Protein AF-A0A4Q3FSX5-F1 (afdb_monomer)

Radius of gyration: 19.24 Å; Cα contacts (8 Å, |Δi|>4): 386; chains: 1; bounding box: 51×35×56 Å

Sequence (218 aa):
MAPPPGLEEEITQLINEGFPVVLFDRNLPNVATDYVGVDNFFSTYNATKHLISQNKYQNIAFVTFTSAQTQLQQRMQGYKKAISEYKCKSYIKEIVYQPDNTLIIKPMLSFFKKNPNIDAVLFSTNHLGACGLRVIRDLGLSVPDDIAVVSFDDYEVFQLHSPAVTAIAQPIDKIADEIISMMVKRLRQPLPKIIQFEDIILPTQLLIRQSSNEDLPA

Solvent-accessible surface area (backbone atoms only — not comparable to full-atom values): 11913 Å² total; per-residue (Å²): 81,64,68,65,92,89,46,65,65,62,54,51,47,41,48,75,73,67,46,83,60,51,33,27,77,41,77,56,94,89,54,96,52,28,33,42,39,59,47,36,30,61,47,29,20,51,55,42,41,56,50,38,45,93,73,73,35,56,27,39,33,40,40,38,66,63,62,89,50,56,51,62,47,30,29,52,47,13,34,52,50,33,34,63,73,71,68,42,47,83,41,81,44,75,37,66,84,56,96,52,58,67,69,48,38,53,61,51,43,54,49,46,72,74,41,76,72,48,33,26,36,41,20,66,32,42,70,50,29,59,47,42,55,51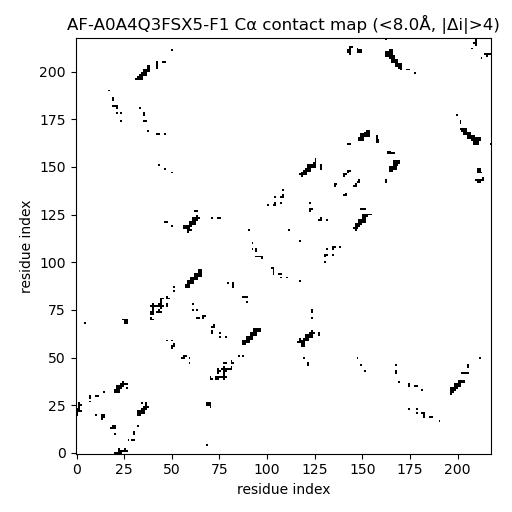,41,40,51,77,70,71,50,47,60,33,85,55,31,21,39,34,20,27,48,65,47,75,67,32,71,74,37,90,51,26,47,13,19,35,30,66,55,59,68,60,51,50,52,50,51,50,50,52,49,53,56,49,75,73,44,75,87,56,100,68,84,83,67,52,79,46,74,42,76,60,45,79,47,84,32,34,11,65,35,81,90,51,84,133

Mean predicted aligned error: 4.49 Å

Structure (mmCIF, N/CA/C/O backbone):
data_AF-A0A4Q3FSX5-F1
#
_entry.id   AF-A0A4Q3FSX5-F1
#
loop_
_atom_site.group_PDB
_atom_site.id
_atom_site.type_symbol
_atom_site.label_atom_id
_atom_site.label_alt_id
_atom_site.label_comp_id
_atom_site.label_asym_id
_atom_site.label_entity_id
_atom_site.label_seq_id
_atom_site.pdbx_PDB_ins_code
_atom_site.Cartn_x
_atom_site.Cartn_y
_atom_site.Cartn_z
_atom_site.occupancy
_atom_site.B_iso_or_equiv
_atom_site.auth_seq_id
_atom_site.auth_comp_id
_atom_site.auth_asym_id
_atom_site.auth_atom_id
_atom_site.pdbx_PD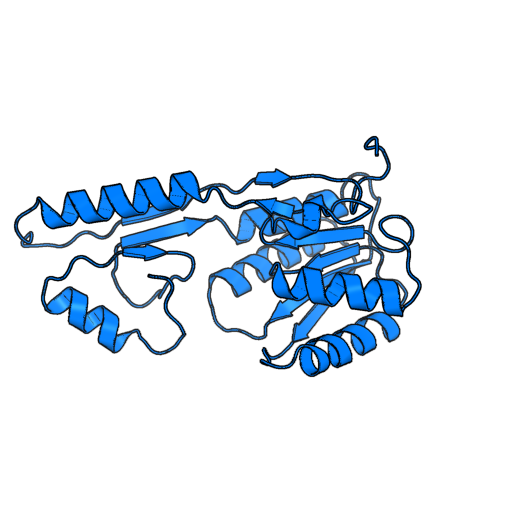B_model_num
ATOM 1 N N . MET A 1 1 ? 10.829 -6.461 -15.305 1.00 75.25 1 MET A N 1
ATOM 2 C CA . MET A 1 1 ? 10.995 -7.358 -14.137 1.00 75.25 1 MET A CA 1
ATOM 3 C C . MET A 1 1 ? 10.755 -6.583 -12.844 1.00 75.25 1 MET A C 1
ATOM 5 O O . MET A 1 1 ? 10.945 -5.375 -12.862 1.00 75.25 1 MET A O 1
ATOM 9 N N . ALA A 1 2 ? 10.381 -7.257 -11.750 1.00 79.25 2 ALA A N 1
ATOM 10 C CA . ALA A 1 2 ? 10.267 -6.667 -10.408 1.00 79.25 2 ALA A CA 1
ATOM 11 C C . ALA A 1 2 ? 11.431 -7.158 -9.522 1.00 79.25 2 ALA A C 1
ATOM 13 O O . ALA A 1 2 ? 11.310 -8.201 -8.872 1.00 79.25 2 ALA A O 1
ATOM 14 N N . PRO A 1 3 ? 12.593 -6.482 -9.542 1.00 81.06 3 PRO A N 1
ATOM 15 C CA . PRO A 1 3 ? 13.808 -7.025 -8.947 1.00 81.06 3 PRO A CA 1
ATOM 16 C C . PRO A 1 3 ? 13.737 -7.102 -7.411 1.00 81.06 3 PRO A C 1
ATOM 18 O O . PRO A 1 3 ? 13.204 -6.198 -6.758 1.00 81.06 3 PRO A O 1
ATOM 21 N N . PRO A 1 4 ? 14.256 -8.169 -6.776 1.00 79.19 4 PRO A N 1
ATOM 22 C CA . PRO A 1 4 ? 14.655 -8.087 -5.375 1.00 79.19 4 PRO A CA 1
ATOM 23 C C . PRO A 1 4 ? 15.784 -7.053 -5.187 1.00 79.19 4 PRO A C 1
ATOM 25 O O . PRO A 1 4 ? 16.470 -6.716 -6.152 1.00 79.19 4 PRO A O 1
ATOM 28 N N . PRO A 1 5 ? 15.991 -6.550 -3.956 1.00 76.94 5 PRO A N 1
ATOM 29 C CA . PRO A 1 5 ? 17.149 -5.713 -3.645 1.00 76.94 5 PRO A CA 1
ATOM 30 C C . PRO A 1 5 ? 18.468 -6.426 -3.977 1.00 76.94 5 PRO A C 1
ATOM 32 O O . PRO A 1 5 ? 18.578 -7.624 -3.708 1.00 76.94 5 PRO A O 1
ATOM 35 N N . GLY A 1 6 ? 19.462 -5.689 -4.482 1.00 83.94 6 GLY A N 1
ATOM 36 C CA . GLY A 1 6 ? 20.805 -6.213 -4.748 1.00 83.94 6 GLY A CA 1
ATOM 37 C C . GLY A 1 6 ? 21.043 -6.732 -6.168 1.00 83.94 6 GLY A C 1
ATOM 38 O O . GLY A 1 6 ? 22.038 -7.415 -6.358 1.00 83.94 6 GLY A O 1
ATOM 39 N N . LEU A 1 7 ? 20.150 -6.457 -7.130 1.00 87.31 7 LEU A N 1
ATOM 40 C CA . LEU A 1 7 ? 20.326 -6.815 -8.551 1.00 87.31 7 LEU A CA 1
ATOM 41 C C . LEU A 1 7 ? 20.737 -5.632 -9.442 1.00 87.31 7 LEU A C 1
ATOM 43 O O . LEU A 1 7 ? 20.604 -5.681 -10.667 1.00 87.31 7 LEU A O 1
ATOM 47 N N . GLU A 1 8 ? 21.151 -4.520 -8.840 1.00 90.88 8 GLU A N 1
ATOM 48 C CA . GLU A 1 8 ? 21.499 -3.296 -9.554 1.00 90.88 8 GLU A CA 1
ATOM 49 C C . GLU A 1 8 ? 22.639 -3.524 -10.559 1.00 90.88 8 GLU A C 1
ATOM 51 O O . GLU A 1 8 ? 22.563 -3.030 -11.688 1.00 90.88 8 GLU A O 1
ATOM 56 N N . GLU A 1 9 ? 23.671 -4.285 -10.179 1.00 90.94 9 GLU A N 1
ATOM 57 C CA . GLU A 1 9 ? 24.832 -4.564 -11.032 1.00 90.94 9 GLU A CA 1
ATOM 58 C C . GLU A 1 9 ? 24.458 -5.462 -12.216 1.00 90.94 9 GLU A C 1
ATOM 60 O O . GLU A 1 9 ? 24.768 -5.129 -13.360 1.00 90.94 9 GLU A O 1
ATOM 65 N N . GLU A 1 10 ? 23.719 -6.546 -11.975 1.00 91.75 10 GLU A N 1
ATOM 66 C CA . GLU A 1 10 ? 23.288 -7.490 -13.008 1.00 91.75 10 GLU A CA 1
ATOM 67 C C . GLU A 1 10 ? 22.339 -6.835 -14.016 1.00 91.75 10 GLU A C 1
ATOM 69 O O . GLU A 1 10 ? 22.453 -7.051 -15.224 1.00 91.75 10 GLU A O 1
ATOM 74 N N . ILE A 1 11 ? 21.414 -5.993 -13.545 1.00 91.38 11 ILE A N 1
ATOM 75 C CA . ILE A 1 11 ? 20.507 -5.253 -14.430 1.00 91.38 11 ILE A CA 1
ATOM 76 C C . ILE A 1 11 ? 21.288 -4.240 -15.266 1.00 91.38 11 ILE A C 1
ATOM 78 O O . ILE A 1 11 ? 21.059 -4.130 -16.471 1.00 91.38 11 ILE A O 1
ATOM 82 N N . THR A 1 12 ? 22.237 -3.534 -14.651 1.00 90.62 12 THR A N 1
ATOM 83 C CA . THR A 1 12 ? 23.111 -2.596 -15.366 1.00 90.62 12 THR A CA 1
ATOM 84 C C . THR A 1 12 ? 23.944 -3.320 -16.425 1.00 90.62 12 THR A C 1
ATOM 86 O O . THR A 1 12 ? 24.095 -2.816 -17.538 1.00 90.62 12 THR A O 1
ATOM 89 N N . GLN A 1 13 ? 24.437 -4.524 -16.126 1.00 92.00 13 GLN A N 1
ATOM 90 C CA . GLN A 1 13 ? 25.166 -5.350 -17.084 1.00 92.00 13 GLN A CA 1
ATOM 91 C C . GLN A 1 13 ? 24.295 -5.727 -18.290 1.00 92.00 13 GLN A C 1
ATOM 93 O O . GLN A 1 13 ? 24.727 -5.517 -19.421 1.00 92.00 13 GLN A O 1
ATOM 98 N N . LEU A 1 14 ? 23.063 -6.202 -18.077 1.00 90.38 14 LEU A N 1
ATOM 99 C CA . LEU A 1 14 ? 22.142 -6.535 -19.174 1.00 90.38 14 LEU A CA 1
ATOM 100 C C . LEU A 1 14 ? 21.878 -5.334 -20.091 1.00 90.38 14 LEU A C 1
ATOM 102 O O . LEU A 1 14 ? 21.890 -5.467 -21.316 1.00 90.38 14 LEU A O 1
ATOM 106 N N . ILE A 1 15 ? 21.685 -4.152 -19.502 1.00 88.44 15 ILE A N 1
ATOM 107 C CA . ILE A 1 15 ? 21.492 -2.905 -20.252 1.00 88.44 15 ILE A CA 1
ATOM 108 C C . ILE A 1 15 ? 22.743 -2.581 -21.084 1.00 88.44 15 ILE A C 1
ATOM 110 O O . ILE A 1 15 ? 22.628 -2.258 -22.267 1.00 88.44 15 ILE A O 1
ATOM 114 N N . ASN A 1 16 ? 23.938 -2.714 -20.500 1.00 87.31 16 ASN A N 1
ATOM 115 C CA . ASN A 1 16 ? 25.212 -2.461 -21.185 1.00 87.31 16 ASN A CA 1
ATOM 116 C C . ASN A 1 16 ? 25.506 -3.471 -22.306 1.00 87.31 16 ASN A C 1
ATOM 118 O O . ASN A 1 16 ? 26.135 -3.117 -23.302 1.00 87.31 16 ASN A O 1
ATOM 122 N N . GLU A 1 17 ? 25.029 -4.709 -22.173 1.00 89.25 17 GLU A N 1
ATOM 123 C CA . GLU A 1 17 ? 25.088 -5.746 -23.211 1.00 89.25 17 GLU A CA 1
ATOM 124 C C . GLU A 1 17 ? 24.062 -5.521 -24.340 1.00 89.25 17 GLU A C 1
ATOM 126 O O . GLU A 1 17 ? 24.048 -6.251 -25.331 1.00 89.25 17 GLU A O 1
ATOM 131 N N . GLY A 1 18 ? 23.230 -4.479 -24.230 1.00 84.75 18 GLY A N 1
ATOM 132 C CA . GLY A 1 18 ? 22.259 -4.086 -25.247 1.00 84.75 18 GLY A CA 1
ATOM 133 C C . GLY A 1 18 ? 20.926 -4.825 -25.152 1.00 84.75 18 GLY A C 1
ATOM 134 O O . GLY A 1 18 ? 20.111 -4.716 -26.072 1.00 84.75 18 GLY A O 1
ATOM 135 N N . PHE A 1 19 ? 20.672 -5.556 -24.062 1.00 88.50 19 PHE A N 1
ATOM 136 C CA . PHE A 1 19 ? 19.366 -6.163 -23.839 1.00 88.50 19 PHE A CA 1
ATOM 137 C C . PHE A 1 19 ? 18.337 -5.092 -23.450 1.00 88.50 19 PHE A C 1
ATOM 139 O O . PHE A 1 19 ? 18.604 -4.251 -22.589 1.00 88.50 19 PHE A O 1
ATOM 146 N N . PRO A 1 20 ? 17.129 -5.117 -24.041 1.00 88.19 20 PRO A N 1
ATOM 147 C CA . PRO A 1 20 ? 16.048 -4.250 -23.603 1.00 88.19 20 PRO A CA 1
ATOM 148 C C . PRO A 1 20 ? 15.560 -4.695 -22.222 1.00 88.19 20 PRO A C 1
ATOM 150 O O . PRO A 1 20 ? 15.093 -5.821 -22.049 1.00 88.19 20 PRO A O 1
ATOM 153 N N . VAL A 1 21 ? 15.638 -3.792 -21.246 1.00 91.75 21 VAL A N 1
ATOM 154 C CA . VAL A 1 21 ? 15.168 -4.028 -19.879 1.00 91.75 21 VAL A CA 1
ATOM 155 C C . VAL A 1 21 ? 14.131 -2.977 -19.514 1.00 91.75 21 VAL A C 1
ATOM 157 O O . VAL A 1 21 ? 14.389 -1.783 -19.630 1.00 91.75 21 VAL A O 1
ATOM 160 N N . VAL A 1 22 ? 12.975 -3.448 -19.046 1.00 93.75 22 VAL A N 1
ATOM 161 C CA . VAL A 1 22 ? 11.915 -2.625 -18.455 1.00 93.75 22 VAL A CA 1
ATOM 162 C C . VAL A 1 22 ? 11.667 -3.128 -17.035 1.00 93.75 22 VAL A C 1
ATOM 164 O O . VAL A 1 22 ? 11.376 -4.315 -16.829 1.00 93.75 22 VAL A O 1
ATOM 167 N N . LEU A 1 23 ? 11.795 -2.256 -16.041 1.00 94.19 23 LEU A N 1
ATOM 168 C CA . LEU A 1 23 ? 11.433 -2.532 -14.655 1.00 94.19 23 LEU A CA 1
ATOM 169 C C . LEU A 1 23 ? 9.945 -2.256 -14.418 1.00 94.19 23 LEU A C 1
ATOM 171 O O . LEU A 1 23 ? 9.352 -1.382 -15.041 1.00 94.19 23 LEU A O 1
ATOM 175 N N . PHE A 1 24 ? 9.331 -3.008 -13.507 1.00 93.50 24 PHE A N 1
ATOM 176 C CA . PHE A 1 24 ? 7.963 -2.741 -13.065 1.00 93.50 24 PHE A CA 1
ATOM 177 C C . PHE A 1 24 ? 7.783 -3.038 -11.579 1.00 93.50 24 PHE A C 1
ATOM 179 O O . PHE A 1 24 ? 8.519 -3.866 -11.039 1.00 93.50 24 PHE A O 1
ATOM 186 N N . ASP A 1 25 ? 6.804 -2.382 -10.939 1.00 88.50 25 ASP A N 1
ATOM 187 C CA . ASP A 1 25 ? 6.471 -2.430 -9.491 1.00 88.50 25 ASP A CA 1
ATOM 188 C C . ASP A 1 25 ? 7.584 -1.914 -8.554 1.00 88.50 25 ASP A C 1
ATOM 190 O O . ASP A 1 25 ? 7.335 -1.128 -7.637 1.00 88.50 25 ASP A O 1
ATOM 194 N N . ARG A 1 26 ? 8.832 -2.313 -8.806 1.00 89.81 26 ARG A N 1
ATOM 195 C CA . ARG A 1 26 ? 10.015 -1.985 -8.014 1.00 89.81 26 ARG A CA 1
ATOM 196 C C . ARG A 1 26 ? 10.993 -1.187 -8.856 1.00 89.81 26 ARG A C 1
ATOM 198 O O . ARG A 1 26 ? 11.627 -1.727 -9.761 1.00 89.81 26 ARG A O 1
ATOM 205 N N . ASN A 1 27 ? 11.105 0.095 -8.535 1.00 86.19 27 ASN A N 1
ATOM 206 C CA . ASN A 1 27 ? 12.104 0.968 -9.136 1.00 86.19 27 ASN A CA 1
ATOM 207 C C . ASN A 1 27 ? 13.468 0.776 -8.447 1.00 86.19 27 ASN A C 1
ATOM 209 O O . ASN A 1 27 ? 13.527 0.614 -7.225 1.00 86.19 27 ASN A O 1
ATOM 213 N N . LEU A 1 28 ? 14.544 0.854 -9.228 1.00 87.19 28 LEU A N 1
ATOM 214 C CA . LEU A 1 28 ? 15.928 0.948 -8.776 1.00 87.19 28 LEU A CA 1
ATOM 215 C C . LEU A 1 28 ? 16.438 2.364 -9.098 1.00 87.19 28 LEU A C 1
ATOM 217 O O . LEU A 1 28 ? 16.934 2.588 -10.197 1.00 87.19 28 LEU A O 1
ATOM 221 N N . PRO A 1 29 ? 16.353 3.330 -8.161 1.00 82.50 29 PRO A N 1
ATOM 222 C CA . PRO A 1 29 ? 16.607 4.750 -8.445 1.00 82.50 29 PRO A CA 1
ATOM 223 C C . PRO A 1 29 ? 17.993 5.065 -9.023 1.00 82.50 29 PRO A C 1
ATOM 225 O O . PRO A 1 29 ? 18.184 6.112 -9.633 1.00 82.50 29 PRO A O 1
ATOM 228 N N . ASN A 1 30 ? 18.963 4.176 -8.800 1.00 86.44 30 ASN A N 1
ATOM 229 C CA . ASN A 1 30 ? 20.348 4.338 -9.237 1.00 86.44 30 ASN A CA 1
ATOM 230 C C . ASN A 1 30 ? 20.649 3.627 -10.567 1.00 86.44 30 ASN A C 1
ATOM 232 O O . ASN A 1 30 ? 21.793 3.645 -11.015 1.00 86.44 30 ASN A O 1
ATOM 236 N N . VAL A 1 31 ? 19.651 2.992 -11.188 1.00 87.88 31 VAL A N 1
ATOM 237 C CA . VAL A 1 31 ? 19.783 2.286 -12.464 1.00 87.88 31 VAL A CA 1
ATOM 238 C C . VAL A 1 31 ? 18.944 3.022 -13.499 1.00 87.88 31 VAL A C 1
ATOM 240 O O . VAL A 1 31 ? 17.723 3.075 -13.400 1.00 87.88 31 VAL A O 1
ATOM 243 N N . ALA A 1 32 ? 19.600 3.600 -14.504 1.00 88.31 32 ALA A N 1
ATOM 244 C CA . ALA A 1 32 ? 18.911 4.228 -15.623 1.00 88.31 32 ALA A CA 1
ATOM 245 C C . ALA A 1 32 ? 18.262 3.133 -16.484 1.00 88.31 32 ALA A C 1
ATOM 247 O O . ALA A 1 32 ? 18.957 2.352 -17.129 1.00 88.31 32 ALA A O 1
ATOM 248 N N . THR A 1 33 ? 16.937 3.031 -16.435 1.00 91.06 33 THR A N 1
ATOM 249 C CA . THR A 1 33 ? 16.163 1.962 -17.072 1.00 91.06 33 THR A CA 1
ATOM 250 C C . THR A 1 33 ? 14.745 2.440 -17.343 1.00 91.06 33 THR A C 1
ATOM 252 O O . THR A 1 33 ? 14.272 3.371 -16.700 1.00 91.06 33 THR A O 1
ATOM 255 N N . ASP A 1 34 ? 14.077 1.813 -18.304 1.00 93.25 34 ASP A N 1
ATOM 256 C CA . ASP A 1 34 ? 12.653 2.030 -18.523 1.00 93.25 34 ASP A CA 1
ATOM 257 C C . ASP A 1 34 ? 11.864 1.487 -17.333 1.00 93.25 34 ASP A C 1
ATOM 259 O O . ASP A 1 34 ? 12.141 0.381 -16.859 1.00 93.25 34 ASP A O 1
ATOM 263 N N . TYR A 1 35 ? 10.860 2.224 -16.869 1.00 95.12 35 TYR A N 1
ATOM 264 C CA . TYR A 1 35 ? 10.088 1.839 -15.696 1.00 95.12 35 TYR A CA 1
ATOM 265 C C . TYR A 1 35 ? 8.589 2.052 -15.893 1.00 95.12 35 TYR A C 1
ATOM 267 O O . TYR A 1 35 ? 8.143 3.114 -16.318 1.00 95.12 35 TYR A O 1
ATOM 275 N N . VAL A 1 36 ? 7.796 1.050 -15.509 1.00 96.75 36 VAL A N 1
ATOM 276 C CA . VAL A 1 36 ? 6.335 1.153 -15.419 1.00 96.75 36 VAL A CA 1
ATOM 277 C C . VAL A 1 36 ? 5.897 0.866 -13.989 1.00 96.75 36 VAL A C 1
ATOM 279 O O . VAL A 1 36 ? 6.089 -0.230 -13.462 1.00 96.75 36 VAL A O 1
ATOM 282 N N . GLY A 1 37 ? 5.277 1.843 -13.343 1.00 95.81 37 GLY A N 1
ATOM 283 C CA . GLY A 1 37 ? 4.832 1.725 -11.961 1.00 95.81 37 GLY A CA 1
ATOM 284 C C . GLY A 1 37 ? 3.499 2.400 -11.705 1.00 95.81 37 GLY A C 1
ATOM 285 O O . GLY A 1 37 ? 2.825 2.884 -12.611 1.00 95.81 37 GLY A O 1
ATOM 286 N N . VAL A 1 38 ? 3.130 2.451 -10.430 1.00 97.25 38 VAL A N 1
ATOM 287 C CA . VAL A 1 38 ? 1.935 3.152 -9.957 1.00 97.25 38 VAL A CA 1
ATOM 288 C C . VAL A 1 38 ? 2.296 4.261 -8.980 1.00 97.25 38 VAL A C 1
ATOM 290 O O . VAL A 1 38 ? 3.345 4.216 -8.329 1.00 97.25 38 VAL A O 1
ATOM 293 N N . ASP A 1 39 ? 1.408 5.244 -8.834 1.00 96.38 39 ASP A N 1
ATOM 294 C CA . ASP A 1 39 ? 1.575 6.308 -7.840 1.00 96.38 39 ASP A CA 1
ATOM 295 C C . ASP A 1 39 ? 1.270 5.793 -6.424 1.00 96.38 39 ASP A C 1
ATOM 297 O O . ASP A 1 39 ? 0.168 5.932 -5.890 1.00 96.38 39 ASP A O 1
ATOM 301 N N . ASN A 1 40 ? 2.266 5.163 -5.805 1.00 97.69 40 ASN A N 1
ATOM 302 C CA . ASN A 1 40 ? 2.163 4.571 -4.473 1.00 97.69 40 ASN A CA 1
ATOM 303 C C . ASN A 1 40 ? 1.836 5.594 -3.376 1.00 97.69 40 ASN A C 1
ATOM 305 O O . ASN A 1 40 ? 1.123 5.259 -2.428 1.00 97.69 40 ASN A O 1
ATOM 309 N N . PHE A 1 41 ? 2.351 6.820 -3.497 1.00 98.19 41 PHE A N 1
ATOM 310 C CA . PHE A 1 41 ? 2.128 7.881 -2.518 1.00 98.19 41 PHE A CA 1
ATOM 311 C C . PHE A 1 41 ? 0.675 8.349 -2.556 1.00 98.19 41 PHE A C 1
ATOM 313 O O . PHE A 1 41 ? -0.008 8.355 -1.530 1.00 98.19 41 PHE A O 1
ATOM 320 N N . PHE A 1 42 ? 0.182 8.713 -3.741 1.00 98.06 42 PHE A N 1
ATOM 321 C CA . PHE A 1 42 ? -1.177 9.218 -3.886 1.00 98.06 42 PHE A CA 1
ATOM 322 C C . PHE A 1 42 ? -2.212 8.125 -3.604 1.00 98.06 42 PHE A C 1
ATOM 324 O O . PHE A 1 42 ? -3.246 8.392 -2.990 1.00 98.06 42 PHE A O 1
ATOM 331 N N . SER A 1 43 ? -1.892 6.874 -3.951 1.00 98.19 43 SER A N 1
ATOM 332 C CA . SER A 1 43 ? -2.713 5.700 -3.637 1.00 98.19 43 SER A CA 1
ATOM 333 C C . SER A 1 43 ? -3.025 5.586 -2.144 1.00 98.19 43 SER A C 1
ATOM 335 O O . SER A 1 43 ? -4.190 5.523 -1.746 1.00 98.19 43 SER A O 1
ATOM 337 N N . THR A 1 44 ? -1.997 5.579 -1.290 1.00 98.44 44 THR A N 1
ATOM 338 C CA . THR A 1 44 ? -2.203 5.424 0.156 1.00 98.44 44 THR A CA 1
ATOM 339 C C . THR A 1 44 ? -2.656 6.705 0.829 1.00 98.44 44 THR A C 1
ATOM 341 O O . THR A 1 44 ? -3.393 6.624 1.811 1.00 98.44 44 THR A O 1
ATOM 344 N N . TYR A 1 45 ? -2.286 7.875 0.303 1.00 98.56 45 TYR A N 1
ATOM 345 C CA . TYR A 1 45 ? -2.857 9.146 0.742 1.00 98.56 45 TYR A CA 1
ATOM 346 C C . TYR A 1 45 ? -4.382 9.139 0.576 1.00 98.56 45 TYR A C 1
ATOM 348 O O . TYR A 1 45 ? -5.098 9.389 1.544 1.00 98.56 45 TYR A O 1
ATOM 356 N N . ASN A 1 46 ? -4.890 8.759 -0.600 1.00 97.94 46 ASN A N 1
ATOM 357 C CA . ASN A 1 46 ? -6.330 8.706 -0.859 1.00 97.94 46 ASN A CA 1
ATOM 358 C C . ASN A 1 46 ? -7.040 7.619 -0.053 1.00 97.94 46 ASN A C 1
ATOM 360 O O . ASN A 1 46 ? -8.115 7.873 0.478 1.00 97.94 46 ASN A O 1
ATOM 364 N N . ALA A 1 47 ? -6.443 6.433 0.087 1.00 97.75 47 ALA A N 1
ATOM 365 C CA . ALA A 1 47 ? -7.006 5.368 0.917 1.00 97.75 47 ALA A CA 1
ATOM 366 C C . ALA A 1 47 ? -7.082 5.758 2.402 1.00 97.75 47 ALA A C 1
ATOM 368 O O . ALA A 1 47 ? -8.070 5.482 3.078 1.00 97.75 47 ALA A O 1
ATOM 369 N N . THR A 1 48 ? -6.059 6.448 2.910 1.00 98.00 48 THR A N 1
ATOM 370 C CA . THR A 1 48 ? -6.060 6.958 4.287 1.00 98.00 48 THR A CA 1
ATOM 371 C C . THR A 1 48 ? -7.075 8.088 4.434 1.00 98.00 48 THR A C 1
ATOM 373 O O . THR A 1 48 ? -7.847 8.099 5.386 1.00 98.00 48 THR A O 1
ATOM 376 N N . LYS A 1 49 ? -7.147 9.006 3.462 1.00 96.81 49 LYS A N 1
ATOM 377 C CA . LYS A 1 49 ? -8.164 10.062 3.417 1.00 96.81 49 LYS A CA 1
ATOM 378 C C . LYS A 1 49 ? -9.582 9.491 3.383 1.00 96.81 49 LYS A C 1
ATOM 380 O O . LYS A 1 49 ? -10.445 10.043 4.050 1.00 96.81 49 LYS A O 1
ATOM 385 N N . HIS A 1 50 ? -9.821 8.401 2.650 1.00 95.81 50 HIS A N 1
ATOM 386 C CA . HIS A 1 50 ? -11.098 7.679 2.648 1.00 95.81 50 HIS A CA 1
ATOM 387 C C . HIS A 1 50 ? -11.484 7.233 4.060 1.00 95.81 50 HIS A C 1
ATOM 389 O O . HIS A 1 50 ? -12.581 7.545 4.508 1.00 95.81 50 HIS A O 1
ATOM 395 N N . LEU A 1 51 ? -10.564 6.597 4.793 1.00 95.50 51 LEU A N 1
ATOM 396 C CA . LEU A 1 51 ? -10.799 6.186 6.183 1.00 95.50 51 LEU A CA 1
ATOM 397 C C . LEU A 1 51 ? -11.073 7.380 7.114 1.00 95.50 51 LEU A C 1
ATOM 399 O O . LEU A 1 51 ? -11.935 7.315 7.981 1.00 95.50 51 LEU A O 1
ATOM 403 N N . ILE A 1 52 ? -10.374 8.496 6.925 1.00 94.19 52 ILE A N 1
ATOM 404 C CA . ILE A 1 52 ? -10.593 9.704 7.735 1.00 94.19 52 ILE A CA 1
ATOM 405 C C . ILE A 1 52 ? -11.912 10.404 7.371 1.00 94.19 52 ILE A C 1
ATOM 407 O O . ILE A 1 52 ? -12.503 11.116 8.190 1.00 94.19 52 ILE A O 1
ATOM 411 N N . SER A 1 53 ? -12.348 10.264 6.115 1.00 85.25 53 SER A N 1
ATOM 412 C CA . SER A 1 53 ? -13.466 11.026 5.571 1.00 85.25 53 SER A CA 1
ATOM 413 C C . SER A 1 53 ? -14.736 10.824 6.398 1.00 85.25 53 SER A C 1
ATOM 415 O O . SER A 1 53 ? -14.942 9.795 7.036 1.00 85.25 53 SER A O 1
ATOM 417 N N . GLN A 1 54 ? -15.557 11.876 6.456 1.00 65.50 54 GLN A N 1
ATOM 418 C CA . GLN A 1 54 ? -16.772 11.921 7.279 1.00 65.50 54 GLN A CA 1
ATOM 419 C C . GLN A 1 54 ? -16.525 11.754 8.795 1.00 65.50 54 GLN A C 1
ATOM 421 O O . GLN A 1 54 ? -17.467 11.515 9.543 1.00 65.50 54 GLN A O 1
ATOM 426 N N . ASN A 1 55 ? -15.282 11.957 9.262 1.00 65.12 55 ASN A N 1
ATOM 427 C CA . ASN A 1 55 ? -14.852 11.802 10.659 1.00 65.12 55 ASN A CA 1
ATOM 428 C C . ASN A 1 55 ? -15.090 10.397 11.231 1.00 65.1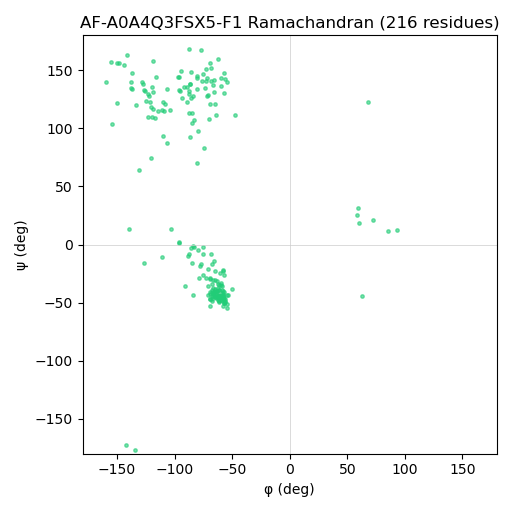2 55 ASN A C 1
ATOM 430 O O . ASN A 1 55 ? -15.212 10.255 12.447 1.00 65.12 55 ASN A O 1
ATOM 434 N N . LYS A 1 56 ? -15.145 9.374 10.370 1.00 81.12 56 LYS A N 1
ATOM 435 C CA . LYS A 1 56 ? -15.517 8.019 10.780 1.00 81.12 56 LYS A CA 1
ATOM 436 C C . LYS A 1 56 ? -14.436 7.336 11.622 1.00 81.12 56 LYS A C 1
ATOM 438 O O . LYS A 1 56 ? -14.756 6.747 12.648 1.00 81.12 56 LYS A O 1
ATOM 443 N N . TYR A 1 57 ? -13.169 7.470 11.229 1.00 93.62 57 TYR A N 1
ATOM 444 C CA . TYR A 1 57 ? -12.032 6.843 11.910 1.00 93.62 57 TYR A CA 1
ATOM 445 C C . TYR A 1 57 ? -10.954 7.884 12.252 1.00 93.62 57 TYR A C 1
ATOM 447 O O . TYR A 1 57 ? -10.660 8.774 11.451 1.00 93.62 57 TYR A O 1
ATOM 455 N N . GLN A 1 58 ? -10.369 7.802 13.452 1.00 94.75 58 GLN A N 1
ATOM 456 C CA . GLN A 1 58 ? -9.411 8.793 13.980 1.00 94.75 58 GLN A CA 1
ATOM 457 C C . GLN A 1 58 ? -8.087 8.174 14.450 1.00 94.75 58 GLN A C 1
ATOM 459 O O . GLN A 1 58 ? -7.094 8.891 14.621 1.00 94.75 58 GLN A O 1
ATOM 464 N N . ASN A 1 59 ? -8.045 6.857 14.655 1.00 97.50 59 ASN A N 1
ATOM 465 C CA . ASN A 1 59 ? -6.913 6.106 15.188 1.00 97.50 59 ASN A CA 1
ATOM 466 C C . ASN A 1 59 ? -6.473 5.064 14.163 1.00 97.50 59 ASN A C 1
ATOM 468 O O . ASN A 1 59 ? -6.716 3.866 14.299 1.00 97.50 59 ASN A O 1
ATOM 472 N N . ILE A 1 60 ? -5.806 5.538 13.120 1.00 98.12 60 ILE A N 1
ATOM 473 C CA . ILE A 1 60 ? -5.568 4.729 11.931 1.00 98.12 60 ILE A CA 1
ATOM 474 C C . ILE A 1 60 ? -4.195 4.078 12.034 1.00 98.12 60 ILE A C 1
ATOM 476 O O . ILE A 1 60 ? -3.196 4.731 12.342 1.00 98.12 60 ILE A O 1
ATOM 480 N N . ALA A 1 61 ? -4.144 2.781 11.765 1.00 98.75 61 ALA A N 1
ATOM 481 C CA . ALA A 1 61 ? -2.914 2.028 11.660 1.00 98.75 61 ALA A CA 1
ATOM 482 C C . ALA A 1 61 ? -2.442 1.888 10.215 1.00 98.75 61 ALA A C 1
ATOM 484 O O . ALA A 1 61 ? -3.226 1.678 9.295 1.00 98.75 61 ALA A O 1
ATOM 485 N N . PHE A 1 62 ? -1.127 1.914 10.033 1.00 98.88 62 PHE A N 1
ATOM 486 C CA . PHE A 1 62 ? -0.453 1.495 8.817 1.00 98.88 62 PHE A CA 1
ATOM 487 C C . PHE A 1 62 ? 0.473 0.327 9.137 1.00 98.88 62 PHE A C 1
ATOM 489 O O . PHE A 1 62 ? 1.425 0.463 9.914 1.00 98.88 62 PHE A O 1
ATOM 496 N N . VAL A 1 63 ? 0.190 -0.832 8.549 1.00 98.81 63 VAL A N 1
ATOM 497 C CA . VAL A 1 63 ? 0.976 -2.051 8.762 1.00 98.81 63 VAL A CA 1
ATOM 498 C C . VAL A 1 63 ? 1.739 -2.371 7.486 1.00 98.81 63 VAL A C 1
ATOM 500 O O . VAL A 1 63 ? 1.141 -2.532 6.423 1.00 98.81 63 VAL A O 1
ATOM 503 N N . THR A 1 64 ? 3.065 -2.463 7.587 1.00 98.56 64 THR A N 1
ATOM 504 C CA . THR A 1 64 ? 3.951 -2.656 6.435 1.00 98.56 64 THR A CA 1
ATOM 505 C C . THR A 1 64 ? 5.106 -3.602 6.725 1.00 98.56 64 THR A C 1
ATOM 507 O O . THR A 1 64 ? 5.442 -3.863 7.881 1.00 98.56 64 THR A O 1
ATOM 510 N N . PHE A 1 65 ? 5.747 -4.098 5.668 1.00 97.62 65 PHE A N 1
ATOM 511 C CA . PHE A 1 65 ? 7.032 -4.763 5.805 1.00 97.62 65 PHE A CA 1
ATOM 512 C C . PHE A 1 65 ? 8.153 -3.742 6.011 1.00 97.62 65 PHE A C 1
ATOM 514 O O . PHE A 1 65 ? 8.161 -2.692 5.363 1.00 97.62 65 PHE A O 1
ATOM 521 N N . THR A 1 66 ? 9.109 -4.070 6.882 1.00 96.06 66 THR A N 1
ATOM 522 C CA . THR A 1 66 ? 10.387 -3.358 6.990 1.00 96.06 66 THR A CA 1
ATOM 523 C C . THR A 1 66 ? 11.137 -3.537 5.677 1.00 96.06 66 THR A C 1
ATOM 525 O O . THR A 1 66 ? 11.534 -4.650 5.331 1.00 96.06 66 THR A O 1
ATOM 528 N N . SER A 1 67 ? 11.287 -2.459 4.912 1.00 91.44 67 SER A N 1
ATOM 529 C CA . SER A 1 67 ? 11.866 -2.517 3.571 1.00 91.44 67 SER A CA 1
ATOM 530 C C . SER A 1 67 ? 12.370 -1.151 3.128 1.00 91.44 67 SER A C 1
ATOM 532 O O . SER A 1 67 ? 11.691 -0.149 3.334 1.00 91.44 67 SER A O 1
ATOM 534 N N . ALA A 1 68 ? 13.526 -1.112 2.465 1.00 90.06 68 ALA A N 1
ATOM 535 C CA . ALA A 1 68 ? 14.058 0.097 1.831 1.00 90.06 68 ALA A CA 1
ATOM 536 C C . ALA A 1 68 ? 13.474 0.352 0.427 1.00 90.06 68 ALA A C 1
ATOM 538 O O . ALA A 1 68 ? 13.804 1.349 -0.205 1.00 90.06 68 ALA A O 1
ATOM 539 N N . GLN A 1 69 ? 12.615 -0.543 -0.069 1.00 90.94 69 GLN A N 1
ATOM 540 C CA . GLN A 1 69 ? 12.055 -0.445 -1.413 1.00 90.94 69 GLN A CA 1
ATOM 541 C C . GLN A 1 69 ? 11.153 0.792 -1.554 1.00 90.94 69 GLN A C 1
ATOM 543 O O . GLN A 1 69 ? 10.255 1.021 -0.734 1.00 90.94 69 GLN A O 1
ATOM 548 N N . THR A 1 70 ? 11.381 1.566 -2.617 1.00 92.31 70 THR A N 1
ATOM 549 C CA . THR A 1 70 ? 10.765 2.880 -2.851 1.00 92.31 70 THR A CA 1
ATOM 550 C C . THR A 1 70 ? 9.245 2.852 -2.773 1.00 92.31 70 THR A C 1
ATOM 552 O O . THR A 1 70 ? 8.654 3.714 -2.128 1.00 92.31 70 THR A O 1
ATOM 555 N N . GLN A 1 71 ? 8.598 1.846 -3.358 1.00 94.81 71 GLN A N 1
ATOM 556 C CA . GLN A 1 71 ? 7.143 1.746 -3.373 1.00 94.81 71 GLN A CA 1
ATOM 557 C C . GLN A 1 71 ? 6.559 1.604 -1.961 1.00 94.81 71 GLN A C 1
ATOM 559 O O . GLN A 1 71 ? 5.583 2.273 -1.632 1.00 94.81 71 GLN A O 1
ATOM 564 N N . LEU A 1 72 ? 7.188 0.821 -1.075 1.00 95.81 72 LEU A N 1
ATOM 565 C CA . LEU A 1 72 ? 6.727 0.679 0.313 1.00 95.81 72 LEU A CA 1
ATOM 566 C C . LEU A 1 72 ? 6.976 1.956 1.127 1.00 95.81 72 LEU A C 1
ATOM 568 O O . LEU A 1 72 ? 6.133 2.344 1.939 1.00 95.81 72 LEU A O 1
ATOM 572 N N . GLN A 1 73 ? 8.089 2.649 0.869 1.00 96.31 73 GLN A N 1
ATOM 573 C CA . GLN A 1 73 ? 8.371 3.949 1.479 1.00 96.31 73 GLN A CA 1
ATOM 574 C C . GLN A 1 73 ? 7.361 5.012 1.035 1.00 96.31 73 GLN A C 1
ATOM 576 O O . GLN A 1 73 ? 6.808 5.716 1.880 1.00 96.31 73 GLN A O 1
ATOM 581 N N . GLN A 1 74 ? 7.042 5.082 -0.258 1.00 97.69 74 GLN A N 1
ATOM 582 C CA . GLN A 1 74 ? 6.019 5.979 -0.801 1.00 97.69 74 GLN A CA 1
ATOM 583 C C . GLN A 1 74 ? 4.631 5.676 -0.225 1.00 97.69 74 GLN A C 1
ATOM 585 O O . GLN A 1 74 ? 3.944 6.599 0.212 1.00 97.69 74 GLN A O 1
ATOM 590 N N . ARG A 1 75 ? 4.248 4.393 -0.118 1.00 98.44 75 ARG A N 1
ATOM 591 C CA . ARG A 1 75 ? 3.000 3.973 0.547 1.00 98.44 75 ARG A CA 1
ATOM 592 C C . ARG A 1 75 ? 2.936 4.495 1.988 1.00 98.44 75 ARG A C 1
ATOM 594 O O . ARG A 1 75 ? 1.933 5.088 2.384 1.00 98.44 75 ARG A O 1
ATOM 601 N N . MET A 1 76 ? 4.012 4.342 2.763 1.00 98.69 76 MET A N 1
ATOM 602 C CA . MET A 1 76 ? 4.074 4.865 4.134 1.00 98.69 76 MET A CA 1
ATOM 603 C C . MET A 1 76 ? 4.017 6.401 4.178 1.00 98.69 76 MET A C 1
ATOM 605 O O . MET A 1 76 ? 3.383 6.971 5.067 1.00 98.69 76 MET A O 1
ATOM 609 N N . GLN A 1 77 ? 4.677 7.085 3.242 1.00 98.56 77 GLN A N 1
ATOM 610 C CA . GLN A 1 77 ? 4.676 8.547 3.157 1.00 98.56 77 GLN A CA 1
ATOM 611 C C . GLN A 1 77 ? 3.285 9.105 2.832 1.00 98.56 77 GLN A C 1
ATOM 613 O O . GLN A 1 77 ? 2.876 10.071 3.474 1.00 98.56 77 GLN A O 1
ATOM 618 N N . GLY A 1 78 ? 2.539 8.482 1.913 1.00 98.75 78 GLY A N 1
ATOM 619 C CA . GLY A 1 78 ? 1.167 8.884 1.586 1.00 98.75 78 GLY A CA 1
ATOM 620 C C . GLY A 1 78 ? 0.229 8.780 2.790 1.00 98.75 78 GLY A C 1
ATOM 621 O O . GLY A 1 78 ? -0.484 9.733 3.111 1.00 98.75 78 GLY A O 1
ATOM 622 N N . TYR A 1 79 ? 0.324 7.679 3.543 1.00 98.75 79 TYR A N 1
ATOM 623 C CA . TYR A 1 79 ? -0.366 7.523 4.826 1.00 98.75 79 TYR A CA 1
ATOM 624 C C . TYR A 1 79 ? 0.026 8.625 5.825 1.00 98.75 79 TYR A C 1
ATOM 626 O O . TYR A 1 79 ? -0.837 9.338 6.334 1.00 98.75 79 TYR A O 1
ATOM 634 N N . LYS A 1 80 ? 1.330 8.833 6.071 1.00 98.69 80 LYS A N 1
ATOM 635 C CA . LYS A 1 80 ? 1.818 9.863 7.011 1.00 98.69 80 LYS A CA 1
ATOM 636 C C . LYS A 1 80 ? 1.334 11.261 6.626 1.00 98.69 80 LYS A C 1
ATOM 638 O O . LYS A 1 80 ? 0.963 12.039 7.506 1.00 98.69 80 LYS A O 1
ATOM 643 N N . L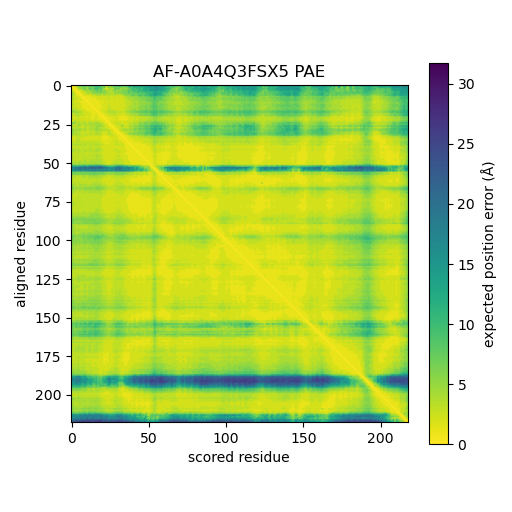YS A 1 81 ? 1.326 11.573 5.326 1.00 98.69 81 LYS A N 1
ATOM 644 C CA . LYS A 1 81 ? 0.842 12.850 4.801 1.00 98.69 81 LYS A CA 1
ATOM 645 C C . LYS A 1 81 ? -0.634 13.054 5.134 1.00 98.69 81 LYS A C 1
ATOM 647 O O . LYS A 1 81 ? -0.967 14.105 5.675 1.00 98.69 81 LYS A O 1
ATOM 652 N N . ALA A 1 82 ? -1.483 12.062 4.868 1.00 97.94 82 ALA A N 1
ATOM 653 C CA . ALA A 1 82 ? -2.905 12.135 5.193 1.00 97.94 82 ALA A CA 1
ATOM 654 C C . ALA A 1 82 ? -3.123 12.291 6.707 1.00 97.94 82 ALA A C 1
ATOM 656 O O . ALA A 1 82 ? -3.789 13.225 7.138 1.00 97.94 82 ALA A O 1
ATOM 657 N N . ILE A 1 83 ? -2.480 11.469 7.540 1.00 97.88 83 ILE A N 1
ATOM 658 C CA . ILE A 1 83 ? -2.624 11.577 9.001 1.00 97.88 83 ILE A CA 1
ATOM 659 C C . ILE A 1 83 ? -2.232 12.965 9.520 1.00 97.88 83 ILE A C 1
ATOM 661 O O . ILE A 1 83 ? -2.954 13.552 10.325 1.00 97.88 83 ILE A O 1
ATOM 665 N N . SER A 1 84 ? -1.116 13.515 9.034 1.00 97.50 84 SER A N 1
ATOM 666 C CA . SER A 1 84 ? -0.662 14.851 9.424 1.00 97.50 84 SER A CA 1
ATOM 667 C C . SER A 1 84 ? -1.617 15.958 8.976 1.00 97.50 84 SER A C 1
ATOM 669 O O . SER A 1 84 ? -1.775 16.941 9.695 1.00 97.50 84 SER A O 1
ATOM 671 N N . GLU A 1 85 ? -2.204 15.839 7.787 1.00 97.06 85 GLU A N 1
ATOM 672 C CA . GLU A 1 85 ? -3.085 16.855 7.207 1.00 97.06 85 GLU A CA 1
ATOM 673 C C . GLU A 1 85 ? -4.417 16.955 7.959 1.00 97.06 85 GLU A C 1
ATOM 675 O O . GLU A 1 85 ? -4.880 18.058 8.244 1.00 97.06 85 GLU A O 1
ATOM 680 N N . TYR A 1 86 ? -4.983 15.812 8.353 1.00 95.25 86 TYR A N 1
ATOM 681 C CA . TYR A 1 86 ? -6.266 15.743 9.060 1.00 95.25 86 TYR A CA 1
ATOM 682 C C . TYR A 1 86 ? -6.123 15.658 10.588 1.00 95.25 86 TYR A C 1
ATOM 684 O O . TYR A 1 86 ? -7.125 15.626 11.296 1.00 95.25 86 TYR A O 1
ATOM 692 N N . LYS A 1 87 ? -4.888 15.678 11.110 1.00 95.25 87 LYS A N 1
ATOM 693 C CA . LYS A 1 87 ? -4.570 15.653 12.552 1.00 95.25 87 LYS A CA 1
ATOM 694 C C . LYS A 1 87 ? -5.101 14.411 13.287 1.00 95.25 87 LYS A C 1
ATOM 696 O O . LYS A 1 87 ? -5.397 14.480 14.479 1.00 95.25 87 LYS A O 1
ATOM 701 N N . CYS A 1 88 ? -5.181 13.279 12.593 1.00 95.31 88 CYS A N 1
ATOM 702 C CA . CYS A 1 88 ? -5.534 11.992 13.192 1.00 95.31 88 CYS A CA 1
ATOM 703 C C . CYS A 1 88 ? -4.346 11.398 13.964 1.00 95.31 88 CYS A C 1
ATOM 705 O O . CYS A 1 88 ? -3.198 11.841 13.842 1.00 95.31 88 CYS A O 1
ATOM 707 N N . LYS A 1 89 ? -4.601 10.361 14.763 1.00 95.75 89 LYS A N 1
ATOM 708 C CA . LYS A 1 89 ? -3.545 9.672 15.501 1.00 95.75 89 LYS A CA 1
ATOM 709 C C . LYS A 1 89 ? -2.902 8.597 14.632 1.00 95.75 89 LYS A C 1
ATOM 711 O O . LYS A 1 89 ? -3.583 7.726 14.102 1.00 95.75 89 LYS A O 1
ATOM 716 N N . SER A 1 90 ? -1.576 8.661 14.512 1.00 96.69 90 SER A N 1
ATOM 717 C CA . SER A 1 90 ? -0.801 7.713 13.712 1.00 96.69 90 SER A CA 1
ATOM 718 C C . SER A 1 90 ? -0.411 6.477 14.514 1.00 96.69 90 SER A C 1
ATOM 720 O O . SER A 1 90 ? 0.184 6.602 15.587 1.00 96.69 90 SER A O 1
ATOM 722 N N . TYR A 1 91 ? -0.632 5.297 13.939 1.00 98.56 91 TYR A N 1
ATOM 723 C CA . TYR A 1 91 ? -0.068 4.041 14.417 1.00 98.56 91 TYR A CA 1
ATOM 724 C C . TYR A 1 91 ? 0.685 3.360 13.273 1.00 98.56 91 TYR A C 1
ATOM 726 O O . TYR A 1 91 ? 0.122 3.114 12.216 1.00 98.56 91 TYR A O 1
ATOM 734 N N . ILE A 1 92 ? 1.971 3.050 13.446 1.00 98.62 92 ILE A N 1
ATOM 735 C CA . ILE A 1 92 ? 2.766 2.385 12.401 1.00 98.62 92 ILE A CA 1
ATOM 736 C C . ILE A 1 92 ? 3.342 1.094 12.956 1.00 98.62 92 ILE A C 1
ATOM 738 O O . ILE A 1 92 ? 3.983 1.092 14.010 1.00 98.62 92 ILE A O 1
ATOM 742 N N . LYS A 1 93 ? 3.140 0.000 12.221 1.00 98.56 93 LYS A N 1
ATOM 743 C CA . LYS A 1 93 ? 3.757 -1.287 12.515 1.00 98.56 93 LYS A CA 1
ATOM 744 C C . LYS A 1 93 ? 4.560 -1.778 11.326 1.00 98.56 93 LYS A C 1
ATOM 746 O O . LYS A 1 93 ? 4.006 -2.230 10.331 1.00 98.56 93 LYS A O 1
ATOM 751 N N . GLU A 1 94 ? 5.875 -1.756 11.488 1.00 98.44 94 GLU A N 1
ATOM 752 C CA . GLU A 1 94 ? 6.794 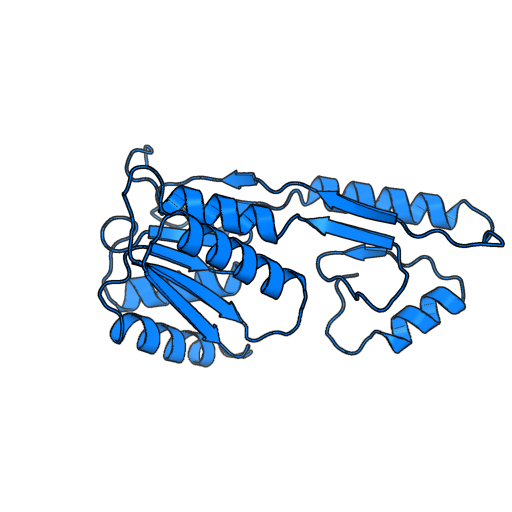-2.433 10.582 1.00 98.44 94 GLU A CA 1
ATOM 753 C C . GLU A 1 94 ? 7.042 -3.875 11.057 1.00 98.44 94 GLU A C 1
ATOM 755 O O . GLU A 1 94 ? 7.205 -4.149 12.260 1.00 98.44 94 GLU A O 1
ATOM 760 N N . ILE A 1 95 ? 7.004 -4.808 10.107 1.00 97.88 95 ILE A N 1
ATOM 761 C CA . ILE A 1 95 ? 7.184 -6.246 10.316 1.00 97.88 95 ILE A CA 1
ATOM 762 C C . ILE A 1 95 ? 8.284 -6.736 9.376 1.00 97.88 95 ILE A C 1
ATOM 764 O O . ILE A 1 95 ? 8.269 -6.446 8.186 1.00 97.88 95 ILE A O 1
ATOM 768 N N . VAL A 1 96 ? 9.236 -7.509 9.884 1.00 96.56 96 VAL A N 1
ATOM 769 C CA . VAL A 1 96 ? 10.223 -8.171 9.024 1.00 96.56 96 VAL A CA 1
ATOM 770 C C . VAL A 1 96 ? 9.519 -9.291 8.260 1.00 96.56 96 VAL A C 1
ATOM 772 O O . VAL A 1 96 ? 8.832 -10.106 8.877 1.00 96.56 96 VAL A O 1
ATOM 775 N N . TYR A 1 97 ? 9.672 -9.334 6.935 1.00 93.19 97 TYR A N 1
ATOM 776 C CA . TYR A 1 97 ? 9.113 -10.420 6.130 1.00 93.19 97 TYR A CA 1
ATOM 777 C C . TYR A 1 97 ? 9.682 -11.769 6.582 1.00 93.19 97 TYR A C 1
ATOM 779 O O . TYR A 1 97 ? 10.882 -11.900 6.824 1.00 93.19 97 TYR A O 1
ATOM 787 N N . GLN A 1 98 ? 8.810 -12.766 6.692 1.00 92.75 98 GLN A N 1
ATOM 788 C CA . GLN A 1 98 ? 9.163 -14.132 7.055 1.00 92.75 98 GLN A CA 1
ATOM 789 C C . GLN A 1 98 ? 8.369 -15.095 6.167 1.00 92.75 98 GLN A C 1
ATOM 791 O O . GLN A 1 98 ? 7.180 -14.852 5.951 1.00 92.75 98 GLN A O 1
ATOM 796 N N . PRO A 1 99 ? 8.974 -16.195 5.687 1.00 90.50 99 PRO A N 1
ATOM 797 C CA . PRO A 1 99 ? 8.239 -17.224 4.951 1.00 90.50 99 PRO A CA 1
ATOM 798 C C . PRO A 1 99 ? 7.106 -17.843 5.783 1.00 90.50 99 PRO A C 1
ATOM 800 O O . PRO A 1 99 ? 6.057 -18.200 5.254 1.00 90.50 99 PRO A O 1
ATOM 803 N N . ASP A 1 100 ? 7.311 -17.953 7.098 1.00 94.31 100 ASP A N 1
ATOM 804 C CA . ASP A 1 100 ? 6.289 -18.417 8.030 1.00 94.31 100 ASP A CA 1
ATOM 805 C C . ASP A 1 100 ? 5.370 -17.264 8.466 1.00 94.31 100 ASP A C 1
ATOM 807 O O . ASP A 1 100 ? 5.756 -16.370 9.228 1.00 94.31 100 ASP A O 1
ATOM 811 N N . ASN A 1 101 ? 4.103 -17.344 8.051 1.00 95.00 101 ASN A N 1
ATOM 812 C CA . ASN A 1 101 ? 3.058 -16.396 8.429 1.00 95.00 101 ASN A CA 1
ATOM 813 C C . ASN A 1 101 ? 2.864 -16.275 9.948 1.00 95.00 101 ASN A C 1
ATOM 815 O O . ASN A 1 101 ? 2.435 -15.219 10.413 1.00 95.00 101 ASN A O 1
ATOM 819 N N . THR A 1 102 ? 3.183 -17.293 10.757 1.00 95.00 102 THR A N 1
ATOM 820 C CA . THR A 1 102 ? 3.062 -17.177 12.220 1.00 95.00 102 THR A CA 1
ATOM 821 C C . THR A 1 102 ? 3.999 -16.110 12.790 1.00 95.00 102 THR A C 1
ATOM 823 O O . THR A 1 102 ? 3.641 -15.431 13.758 1.00 95.00 102 THR A O 1
ATOM 826 N N . LEU A 1 103 ? 5.160 -15.903 12.162 1.00 95.81 103 LEU A N 1
ATOM 827 C CA . LEU A 1 103 ? 6.134 -14.882 12.545 1.00 95.81 103 LEU A CA 1
ATOM 828 C C . LEU A 1 103 ? 5.730 -13.474 12.081 1.00 95.81 103 LEU A C 1
ATOM 830 O O . LEU A 1 103 ? 6.193 -12.496 12.660 1.00 95.81 103 LEU A O 1
ATOM 834 N N . ILE A 1 104 ? 4.820 -13.365 11.109 1.00 97.44 104 ILE A N 1
ATOM 835 C CA . ILE A 1 104 ? 4.181 -12.105 10.694 1.00 97.44 104 ILE A CA 1
ATOM 836 C C . ILE A 1 104 ? 2.983 -11.787 11.607 1.00 97.44 104 ILE A C 1
ATOM 838 O O . ILE A 1 104 ? 2.824 -10.661 12.080 1.00 97.44 104 ILE A O 1
ATOM 842 N N . ILE A 1 105 ? 2.161 -12.794 11.914 1.00 97.94 105 ILE A N 1
ATOM 843 C CA . ILE A 1 105 ? 0.924 -12.664 12.700 1.00 97.94 105 ILE A CA 1
ATOM 844 C C . ILE A 1 105 ? 1.211 -12.295 14.159 1.00 97.94 105 ILE A C 1
ATOM 846 O O . ILE A 1 105 ? 0.591 -11.379 14.692 1.00 97.94 105 ILE A O 1
ATOM 850 N N . LYS A 1 106 ? 2.164 -12.960 14.826 1.00 97.75 106 LYS A N 1
ATOM 851 C CA . LYS A 1 106 ? 2.489 -12.715 16.248 1.00 97.75 106 LYS A CA 1
ATOM 852 C C . LYS A 1 106 ? 2.815 -11.244 16.581 1.00 97.75 106 LYS A C 1
ATOM 854 O O . LYS A 1 106 ? 2.222 -10.709 17.529 1.00 97.75 106 LYS A O 1
ATOM 859 N N . PRO A 1 107 ? 3.729 -10.559 15.863 1.00 98.12 107 PRO A N 1
ATOM 860 C CA . PRO A 1 107 ? 4.028 -9.156 16.140 1.00 98.12 107 PRO A CA 1
ATOM 861 C C . PRO A 1 107 ? 2.872 -8.222 15.770 1.00 98.12 107 PRO A C 1
ATOM 863 O O . PRO A 1 107 ? 2.715 -7.191 16.422 1.00 98.12 107 PRO A O 1
ATOM 866 N N . MET A 1 108 ? 2.061 -8.574 14.769 1.00 98.38 108 MET A N 1
ATOM 867 C CA . MET A 1 108 ? 0.868 -7.813 14.394 1.00 98.38 108 MET A CA 1
ATOM 868 C C . MET A 1 108 ? -0.221 -7.914 15.472 1.00 98.38 108 MET A C 1
ATOM 870 O O . MET A 1 108 ? -0.721 -6.897 15.942 1.00 98.38 108 MET A O 1
ATOM 874 N N . LEU A 1 109 ? -0.501 -9.123 15.964 1.00 98.44 109 LEU A N 1
ATOM 875 C CA . LEU A 1 109 ? -1.423 -9.366 17.074 1.00 98.44 109 LEU A CA 1
ATOM 876 C C . LEU A 1 109 ? -1.003 -8.596 18.330 1.00 98.44 109 LEU A C 1
ATOM 878 O O . LEU A 1 109 ? -1.816 -7.926 18.962 1.00 98.44 109 LEU A O 1
ATOM 882 N N . SER A 1 110 ? 0.286 -8.650 18.675 1.00 98.44 110 SER A N 1
ATOM 883 C CA . SER A 1 110 ? 0.833 -7.909 19.818 1.00 98.44 110 SER A CA 1
ATOM 884 C C . SER A 1 110 ? 0.700 -6.394 19.650 1.00 98.44 110 SER A C 1
ATOM 886 O O . SER A 1 110 ? 0.514 -5.682 20.633 1.00 98.44 110 SER A O 1
ATOM 888 N N . PHE A 1 111 ? 0.809 -5.897 18.417 1.00 98.69 111 PHE A N 1
ATOM 889 C CA . PHE A 1 111 ? 0.644 -4.483 18.103 1.00 98.69 111 PHE A CA 1
ATOM 890 C C . PHE A 1 111 ? -0.801 -4.021 18.316 1.00 98.69 111 PHE A C 1
ATOM 892 O O . PHE A 1 111 ? -0.997 -3.042 19.031 1.00 98.69 111 PHE A O 1
ATOM 899 N N . PHE A 1 112 ? -1.797 -4.747 17.806 1.00 98.62 112 PHE A N 1
ATOM 900 C CA . PHE A 1 112 ? -3.206 -4.398 18.026 1.00 98.62 112 PHE A CA 1
ATOM 901 C C . PHE A 1 112 ? -3.622 -4.539 19.498 1.00 98.62 112 PHE A C 1
ATOM 903 O O . PHE A 1 112 ? -4.240 -3.631 20.041 1.00 98.62 112 PHE A O 1
ATOM 910 N N . LYS A 1 113 ? -3.177 -5.589 20.210 1.00 98.25 113 LYS A N 1
ATOM 911 C CA . LYS A 1 113 ? -3.446 -5.735 21.659 1.00 98.25 113 LYS A CA 1
ATOM 912 C C . LYS A 1 113 ? -2.919 -4.569 22.499 1.00 98.25 113 LYS A C 1
ATOM 914 O O . LYS A 1 113 ? -3.532 -4.206 23.496 1.00 98.25 113 LYS A O 1
ATOM 919 N N . LYS A 1 114 ? -1.770 -3.998 22.125 1.00 98.50 114 LYS A N 1
ATOM 920 C CA . LYS A 1 114 ? -1.177 -2.838 22.814 1.00 98.50 114 LYS A CA 1
ATOM 921 C C . LYS A 1 114 ? -1.862 -1.517 22.465 1.00 98.50 114 LYS A C 1
ATOM 923 O O . LYS A 1 114 ? -1.656 -0.535 23.170 1.00 98.50 114 LYS A O 1
ATOM 928 N N . ASN A 1 115 ? -2.636 -1.484 21.385 1.00 98.31 115 ASN A N 1
ATOM 929 C CA . ASN A 1 115 ? -3.262 -0.282 20.851 1.00 98.31 115 ASN A CA 1
ATOM 930 C C . ASN A 1 115 ? -4.755 -0.546 20.580 1.00 98.31 115 ASN A C 1
ATOM 932 O O . ASN A 1 115 ? -5.175 -0.494 19.427 1.00 98.31 115 ASN A O 1
ATOM 936 N N . PRO A 1 116 ? -5.563 -0.819 21.623 1.00 97.31 116 PRO A N 1
ATOM 937 C CA . PRO A 1 116 ? -6.968 -1.212 21.465 1.00 97.31 116 PRO A CA 1
ATOM 938 C C . PRO A 1 116 ? -7.861 -0.111 20.880 1.00 97.31 116 PRO A C 1
ATOM 940 O O . PRO A 1 116 ? -8.971 -0.394 20.463 1.00 97.31 116 PRO A O 1
ATOM 943 N N . ASN A 1 117 ? -7.384 1.136 20.839 1.00 97.00 117 ASN A N 1
ATOM 944 C CA . ASN A 1 117 ? -8.137 2.259 20.283 1.00 97.00 117 ASN A CA 1
ATOM 945 C C . ASN A 1 117 ? -8.003 2.379 18.758 1.00 97.00 117 ASN A C 1
ATOM 947 O O . ASN A 1 117 ? -8.536 3.336 18.213 1.00 97.00 117 ASN A O 1
ATOM 951 N N . ILE A 1 118 ? -7.230 1.512 18.087 1.00 98.38 118 ILE A N 1
ATOM 952 C CA . ILE A 1 118 ? -7.129 1.535 16.621 1.00 98.38 118 ILE A CA 1
ATOM 953 C C . ILE A 1 118 ? -8.496 1.178 16.032 1.00 98.38 118 ILE A C 1
ATOM 955 O O . ILE A 1 118 ? -8.991 0.084 16.281 1.00 98.38 118 ILE A O 1
ATOM 959 N N . ASP A 1 119 ? -9.054 2.087 15.236 1.00 97.19 119 ASP A N 1
ATOM 960 C CA . ASP A 1 119 ? -10.402 2.001 14.655 1.00 97.19 119 ASP A CA 1
ATOM 961 C C . ASP A 1 119 ? -10.377 1.783 13.129 1.00 97.19 119 ASP A C 1
ATOM 963 O O . ASP A 1 119 ? -11.383 1.430 12.519 1.00 97.19 119 ASP A O 1
ATOM 967 N N . ALA A 1 120 ? -9.209 1.917 12.497 1.00 98.12 120 ALA A N 1
ATOM 968 C CA . ALA A 1 120 ? -9.002 1.532 11.108 1.00 98.12 120 ALA A CA 1
ATOM 969 C C . ALA A 1 120 ? -7.563 1.092 10.836 1.00 98.12 120 ALA A C 1
ATOM 971 O O . ALA A 1 120 ? -6.620 1.511 11.507 1.00 98.12 120 ALA A O 1
ATOM 972 N N . VAL A 1 121 ? -7.365 0.287 9.794 1.00 98.69 121 VAL A N 1
ATOM 973 C CA . VAL A 1 121 ? -6.043 -0.129 9.327 1.00 98.69 121 VAL A CA 1
ATOM 974 C C . VAL A 1 121 ? -5.935 -0.111 7.805 1.00 98.69 121 VAL A C 1
ATOM 976 O O . VAL A 1 121 ? -6.789 -0.628 7.088 1.00 98.69 121 VAL A O 1
ATOM 979 N N . LEU A 1 122 ? -4.822 0.440 7.321 1.00 98.69 122 LEU A N 1
ATOM 980 C CA . LEU A 1 122 ? -4.328 0.280 5.961 1.00 98.69 122 LEU A CA 1
ATOM 981 C C . LEU A 1 122 ? -3.145 -0.701 5.958 1.00 98.69 122 LEU A C 1
ATOM 983 O O . LEU A 1 122 ? -2.081 -0.425 6.522 1.00 98.69 122 LEU A O 1
ATOM 987 N N . PHE A 1 123 ? -3.313 -1.843 5.295 1.00 98.75 123 PHE A N 1
ATOM 988 C CA . PHE A 1 123 ? -2.235 -2.800 5.051 1.00 98.75 123 PHE A CA 1
ATOM 989 C C . PHE A 1 123 ? -1.492 -2.443 3.766 1.00 98.75 123 PHE A C 1
ATOM 991 O O . PHE A 1 123 ? -2.102 -2.251 2.716 1.00 98.75 123 PHE A O 1
ATOM 998 N N . SER A 1 124 ? -0.162 -2.368 3.823 1.00 98.19 124 SER A N 1
ATOM 999 C CA . SER A 1 124 ? 0.642 -1.916 2.681 1.00 98.19 124 SER A CA 1
ATOM 1000 C C . SER A 1 124 ? 0.793 -2.946 1.560 1.00 98.19 124 SER A C 1
ATOM 1002 O O . SER A 1 124 ? 1.328 -2.594 0.512 1.00 98.19 124 SER A O 1
ATOM 1004 N N . THR A 1 125 ? 0.354 -4.192 1.766 1.00 96.81 125 THR A N 1
ATOM 1005 C CA . THR A 1 125 ? 0.353 -5.291 0.784 1.00 96.81 125 THR A CA 1
ATOM 1006 C C . THR A 1 125 ? -0.836 -6.219 1.038 1.00 96.81 125 THR A C 1
ATOM 1008 O O . THR A 1 125 ? -1.286 -6.341 2.183 1.00 96.81 125 THR A O 1
ATOM 1011 N N . ASN A 1 126 ? -1.279 -6.949 0.014 1.00 95.44 126 ASN A N 1
ATOM 1012 C CA . ASN A 1 126 ? -2.312 -7.979 0.152 1.00 95.44 126 ASN A CA 1
ATOM 1013 C C . ASN A 1 126 ? -1.924 -9.107 1.125 1.00 95.44 126 ASN A C 1
ATOM 1015 O O . ASN A 1 126 ? -2.772 -9.601 1.864 1.00 95.44 126 ASN A O 1
ATOM 1019 N N . HIS A 1 127 ? -0.646 -9.494 1.187 1.00 95.88 127 HIS A N 1
ATOM 1020 C CA . HIS A 1 127 ? -0.154 -10.519 2.113 1.00 95.88 127 HIS A CA 1
ATOM 1021 C C . HIS A 1 127 ? -0.325 -10.087 3.573 1.00 95.88 127 HIS A C 1
ATOM 1023 O O . HIS A 1 127 ? -0.821 -10.861 4.397 1.00 95.88 127 HIS A O 1
ATOM 1029 N N . LEU A 1 128 ? 0.016 -8.832 3.886 1.00 97.88 128 LEU A N 1
ATOM 1030 C CA . LEU A 1 128 ? -0.248 -8.255 5.204 1.00 97.88 128 LEU A CA 1
ATOM 1031 C C . LEU A 1 128 ? -1.744 -8.097 5.461 1.00 97.88 128 LEU A C 1
ATOM 1033 O O . LEU A 1 128 ? -2.168 -8.376 6.577 1.00 97.88 128 LEU A O 1
ATOM 1037 N N . GLY A 1 129 ? -2.531 -7.727 4.446 1.00 97.38 129 GLY A N 1
ATOM 1038 C CA . GLY A 1 129 ? -3.991 -7.673 4.529 1.00 97.38 129 GLY A CA 1
ATOM 1039 C C . GLY A 1 129 ? -4.600 -9.016 4.928 1.00 97.38 129 GLY A C 1
ATOM 1040 O O . GLY A 1 129 ? -5.325 -9.099 5.915 1.00 97.38 129 GLY A O 1
ATOM 1041 N N . ALA A 1 130 ? -4.225 -10.100 4.246 1.00 96.31 130 ALA A N 1
ATOM 1042 C CA . ALA A 1 130 ? -4.692 -11.450 4.559 1.00 96.31 130 ALA A CA 1
ATOM 1043 C C . ALA A 1 130 ? -4.267 -11.910 5.967 1.00 96.31 130 ALA A C 1
ATOM 1045 O O . ALA A 1 130 ? -5.080 -12.450 6.722 1.00 96.31 130 ALA A O 1
ATOM 1046 N N . CYS A 1 131 ? -3.011 -11.661 6.361 1.00 97.12 131 CYS A N 1
ATOM 1047 C CA . CYS A 1 131 ? -2.552 -11.929 7.730 1.00 97.12 131 CYS A CA 1
ATOM 1048 C C . CYS A 1 131 ? -3.315 -11.086 8.765 1.00 97.12 131 CYS A C 1
ATOM 1050 O O . CYS A 1 131 ? -3.627 -11.569 9.853 1.00 97.12 131 CYS A O 1
ATOM 1052 N N . GLY A 1 132 ? -3.622 -9.839 8.418 1.00 97.56 132 GLY A N 1
ATOM 1053 C CA . GLY A 1 132 ? -4.323 -8.871 9.246 1.00 97.56 132 GLY A CA 1
ATOM 1054 C C . GLY A 1 132 ? -5.768 -9.237 9.520 1.00 97.56 132 GLY A C 1
ATOM 1055 O O . GLY A 1 132 ? -6.177 -9.211 10.676 1.00 97.56 132 GLY A O 1
ATOM 1056 N N . LEU A 1 133 ? -6.512 -9.678 8.505 1.00 96.88 133 LEU A N 1
ATOM 1057 C CA . LEU A 1 133 ? -7.882 -10.174 8.678 1.00 96.88 133 LEU A CA 1
ATOM 1058 C C . LEU A 1 133 ? -7.931 -11.339 9.672 1.00 96.88 133 LEU A C 1
ATOM 1060 O O . LEU A 1 133 ? -8.794 -11.382 10.547 1.00 96.88 133 LEU A O 1
ATOM 1064 N N . ARG A 1 134 ? -6.949 -12.250 9.609 1.00 96.44 134 ARG A N 1
ATOM 1065 C CA . ARG A 1 134 ? -6.816 -13.314 10.609 1.00 96.44 134 ARG A CA 1
ATOM 1066 C C . ARG A 1 134 ? -6.563 -12.756 12.010 1.00 96.44 134 ARG A C 1
ATOM 1068 O O . ARG A 1 134 ? -7.193 -13.224 12.949 1.00 96.44 134 ARG A O 1
ATOM 1075 N N . VAL A 1 135 ? -5.669 -11.779 12.162 1.00 98.25 135 VAL A N 1
ATOM 1076 C CA . VAL A 1 135 ? -5.385 -11.144 13.463 1.00 98.25 135 VAL A CA 1
ATOM 1077 C C . VAL A 1 135 ? -6.626 -10.469 14.043 1.00 98.25 135 VAL A C 1
ATOM 1079 O O . VAL A 1 135 ? -6.911 -10.657 15.220 1.00 98.25 135 VAL A O 1
ATOM 1082 N N . ILE A 1 136 ? -7.362 -9.718 13.226 1.00 97.81 136 ILE A N 1
ATOM 1083 C CA . ILE A 1 136 ? -8.592 -9.016 13.613 1.00 97.81 136 ILE A CA 1
ATOM 1084 C C . ILE A 1 136 ? -9.642 -10.021 14.103 1.00 97.81 136 ILE A C 1
ATOM 1086 O O . ILE A 1 136 ? -10.163 -9.885 15.208 1.00 97.81 136 ILE A O 1
ATOM 1090 N N . ARG A 1 137 ? -9.854 -11.104 13.347 1.00 96.50 137 ARG A N 1
ATOM 1091 C CA . ARG A 1 137 ? -10.742 -12.202 13.747 1.00 96.50 137 ARG A CA 1
ATOM 1092 C C . ARG A 1 137 ? -10.284 -12.887 15.036 1.00 96.50 137 ARG A C 1
ATOM 1094 O O . ARG A 1 137 ? -11.099 -13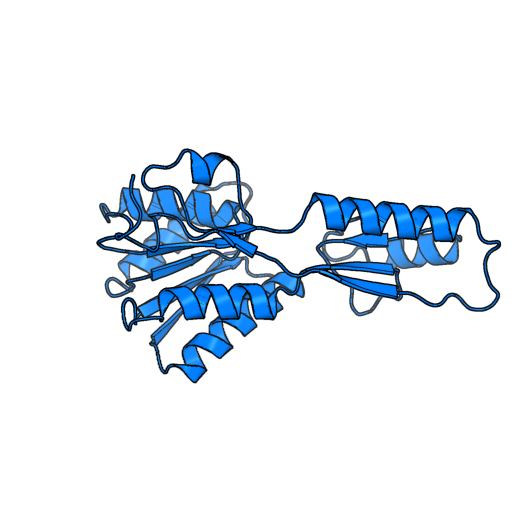.149 15.911 1.00 96.50 137 ARG A O 1
ATOM 1101 N N . ASP A 1 138 ? -8.991 -13.181 15.171 1.00 97.25 138 ASP A N 1
ATOM 1102 C CA . ASP A 1 138 ? -8.430 -13.840 16.359 1.00 97.25 138 ASP A CA 1
ATOM 1103 C C . ASP A 1 138 ? -8.498 -12.925 17.613 1.00 97.25 138 ASP A C 1
ATOM 1105 O O . ASP A 1 138 ? -8.379 -13.410 18.740 1.00 97.25 138 ASP A O 1
ATOM 1109 N N . LEU A 1 139 ? -8.705 -11.613 17.434 1.00 97.94 139 LEU A N 1
ATOM 1110 C CA . LEU A 1 139 ? -9.015 -10.647 18.497 1.00 97.94 139 LEU A CA 1
ATOM 1111 C C . LEU A 1 139 ? -10.514 -10.530 18.807 1.00 97.94 139 LEU A C 1
ATOM 1113 O O . LEU A 1 139 ? -10.862 -9.878 19.787 1.00 97.94 139 LEU A O 1
ATOM 1117 N N . GLY A 1 140 ? -11.380 -11.161 18.010 1.00 97.62 140 GLY A N 1
ATOM 1118 C CA . GLY A 1 140 ? -12.832 -11.062 18.144 1.00 97.62 140 GLY A CA 1
ATOM 1119 C C . GLY A 1 140 ? -13.408 -9.715 17.703 1.00 97.62 140 GLY A C 1
ATOM 1120 O O . GLY A 1 140 ? -14.497 -9.375 18.147 1.00 97.62 140 GLY A O 1
ATOM 1121 N N . LEU A 1 141 ? -12.682 -8.955 16.875 1.00 97.12 141 LEU A N 1
ATOM 1122 C CA . LEU A 1 141 ? -13.133 -7.667 16.345 1.00 97.12 141 LEU A CA 1
ATOM 1123 C C . LEU A 1 141 ? -13.947 -7.871 15.063 1.00 97.12 141 LEU A C 1
ATOM 1125 O O . LEU A 1 141 ? -13.569 -8.659 14.189 1.00 97.12 141 LEU A O 1
ATOM 1129 N N . SER A 1 142 ? -15.036 -7.125 14.944 1.00 95.25 142 SER A N 1
ATOM 1130 C CA . SER A 1 142 ? -15.908 -7.081 13.776 1.00 95.25 142 SER A CA 1
ATOM 1131 C C . SER A 1 142 ? -15.390 -6.063 12.766 1.00 95.25 142 SER A C 1
ATOM 1133 O O . SER A 1 142 ? -14.963 -4.964 13.117 1.00 95.25 142 SER A O 1
ATOM 1135 N N . VAL A 1 143 ? -15.437 -6.427 11.489 1.00 95.38 143 VAL A N 1
ATOM 1136 C CA . VAL A 1 143 ? -15.130 -5.519 10.382 1.00 95.38 143 VAL A CA 1
ATOM 1137 C C . VAL A 1 143 ? -16.455 -5.158 9.715 1.00 95.38 143 VAL A C 1
ATOM 1139 O O . VAL A 1 143 ? -17.210 -6.084 9.416 1.00 95.38 143 VAL A O 1
ATOM 1142 N N . PRO A 1 144 ? -16.728 -3.879 9.415 1.00 94.25 144 PRO A N 1
ATOM 1143 C CA . PRO A 1 144 ? -15.951 -2.682 9.771 1.00 94.25 144 PRO A CA 1
ATOM 1144 C C . PRO A 1 144 ? -16.271 -2.079 11.158 1.00 94.25 144 PRO A C 1
ATOM 1146 O O . PRO A 1 144 ? -15.614 -1.106 11.522 1.00 94.25 144 PRO A O 1
ATOM 1149 N N . ASP A 1 145 ? -17.249 -2.621 11.895 1.00 92.69 145 ASP A N 1
ATOM 1150 C CA . ASP A 1 145 ? -17.842 -1.979 13.084 1.00 92.69 145 ASP A CA 1
ATOM 1151 C C . ASP A 1 145 ? -16.833 -1.651 14.198 1.00 92.69 145 ASP A C 1
ATOM 1153 O O . ASP A 1 145 ? -16.859 -0.555 14.757 1.00 92.69 145 ASP A O 1
ATOM 1157 N N . ASP A 1 146 ? -15.930 -2.585 14.517 1.00 95.19 146 ASP A N 1
ATOM 1158 C CA . ASP A 1 146 ? -14.872 -2.358 15.509 1.00 95.19 146 ASP A CA 1
ATOM 1159 C C . ASP A 1 146 ? -13.598 -1.807 14.856 1.00 95.19 146 ASP A C 1
ATOM 1161 O O . ASP A 1 146 ? -12.865 -1.020 15.458 1.00 95.19 146 ASP A O 1
ATOM 1165 N N . ILE A 1 147 ? -13.298 -2.258 13.634 1.00 97.00 147 ILE A N 1
ATOM 1166 C CA . ILE A 1 147 ? -12.120 -1.827 12.882 1.00 97.00 147 ILE A CA 1
ATOM 1167 C C . ILE A 1 147 ? -12.359 -1.877 11.371 1.00 97.00 147 ILE A C 1
ATOM 1169 O O . ILE A 1 147 ? -12.592 -2.941 10.790 1.00 97.00 147 ILE A O 1
ATOM 1173 N N . ALA A 1 148 ? -12.203 -0.736 10.698 1.00 97.31 148 ALA A N 1
ATOM 1174 C CA . ALA A 1 148 ? -12.188 -0.703 9.240 1.00 97.31 148 ALA A CA 1
ATOM 1175 C C . ALA A 1 148 ? -10.871 -1.216 8.659 1.00 97.31 148 ALA A C 1
ATOM 1177 O O . ALA A 1 148 ? -9.784 -0.993 9.194 1.00 97.31 148 ALA A O 1
ATOM 1178 N N . VAL A 1 149 ? -10.958 -1.856 7.498 1.00 97.69 149 VAL A N 1
ATOM 1179 C CA . VAL A 1 149 ? -9.820 -2.458 6.807 1.00 97.69 149 VAL A CA 1
ATOM 1180 C C . VAL A 1 149 ? -9.734 -1.941 5.381 1.00 97.69 149 VAL A C 1
ATOM 1182 O O . VAL A 1 149 ? -10.712 -1.969 4.636 1.00 97.69 149 VAL A O 1
ATOM 1185 N N . VAL A 1 150 ? -8.532 -1.528 4.986 1.00 98.12 150 VAL A N 1
ATOM 1186 C CA . VAL A 1 150 ? -8.140 -1.306 3.593 1.00 98.12 150 VAL A CA 1
ATOM 1187 C C . VAL A 1 150 ? -6.846 -2.066 3.319 1.00 98.12 150 VAL A C 1
ATOM 1189 O O . VAL A 1 150 ? -5.933 -2.065 4.147 1.00 98.12 150 VAL A O 1
ATOM 1192 N N . SER A 1 151 ? -6.734 -2.692 2.150 1.00 98.00 151 SER A N 1
ATOM 1193 C CA . SER A 1 151 ? -5.486 -3.311 1.692 1.00 98.00 151 SER A CA 1
ATOM 1194 C C . SER A 1 151 ? -4.953 -2.634 0.437 1.00 98.00 151 SER A C 1
ATOM 1196 O O . SER A 1 151 ? -5.706 -2.250 -0.454 1.00 98.00 151 SER A O 1
ATOM 1198 N N . PHE A 1 152 ? -3.633 -2.525 0.330 1.00 97.69 152 PHE A N 1
ATOM 1199 C CA . PHE A 1 152 ? -2.995 -2.351 -0.968 1.00 97.69 152 PHE A CA 1
ATOM 1200 C C . PHE A 1 152 ? -3.076 -3.669 -1.752 1.00 97.69 152 PHE A C 1
ATOM 1202 O O . PHE A 1 152 ? -2.934 -4.734 -1.146 1.00 97.69 152 PHE A O 1
ATOM 1209 N N . ASP A 1 153 ? -3.267 -3.573 -3.067 1.00 93.75 153 ASP A N 1
ATOM 1210 C CA . ASP A 1 153 ? -3.517 -4.665 -4.016 1.00 93.75 153 ASP A CA 1
ATOM 1211 C C . ASP A 1 153 ? -4.880 -5.344 -3.828 1.00 93.75 153 ASP A C 1
ATOM 1213 O O . ASP A 1 153 ? -5.195 -5.878 -2.763 1.00 93.75 153 ASP A O 1
ATOM 1217 N N . ASP A 1 154 ? -5.692 -5.353 -4.890 1.00 91.94 154 ASP A N 1
ATOM 1218 C CA . ASP A 1 154 ? -6.954 -6.091 -4.910 1.00 91.94 154 ASP A CA 1
ATOM 1219 C C . ASP A 1 154 ? -6.691 -7.573 -5.175 1.00 91.94 154 ASP A C 1
ATOM 1221 O O . ASP A 1 154 ? -6.477 -8.001 -6.308 1.00 91.94 154 ASP A O 1
ATOM 1225 N N . TYR A 1 155 ? -6.646 -8.354 -4.102 1.00 87.25 155 TYR A N 1
ATOM 1226 C CA . TYR A 1 155 ? -6.466 -9.795 -4.172 1.00 87.25 155 TYR A CA 1
ATOM 1227 C C . TYR A 1 155 ? -7.827 -10.486 -4.224 1.00 87.25 155 TYR A C 1
ATOM 1229 O O . TYR A 1 155 ? -8.706 -10.150 -3.443 1.00 87.25 155 TYR A O 1
ATOM 1237 N N . GLU A 1 156 ? -8.005 -11.476 -5.097 1.00 85.81 156 GLU A N 1
ATOM 1238 C CA . GLU A 1 156 ? -9.306 -12.118 -5.357 1.00 85.81 156 GLU A CA 1
ATOM 1239 C C . GLU A 1 156 ? -10.038 -12.568 -4.076 1.00 85.81 156 GLU A C 1
ATOM 1241 O O . GLU A 1 156 ? -11.241 -12.360 -3.923 1.00 85.81 156 GLU A O 1
ATOM 1246 N N . VAL A 1 157 ? -9.296 -13.074 -3.083 1.00 86.56 157 VAL A N 1
ATOM 1247 C CA . VAL A 1 157 ? -9.852 -13.496 -1.785 1.00 86.56 157 VAL A CA 1
ATOM 1248 C C . VAL A 1 157 ? -10.536 -12.361 -1.006 1.00 86.56 157 VAL A C 1
ATOM 1250 O O . VAL A 1 157 ? -11.397 -12.623 -0.173 1.00 86.56 157 VAL A O 1
ATOM 1253 N N . PHE A 1 158 ? -10.177 -11.100 -1.253 1.00 92.00 158 PHE A N 1
ATOM 1254 C CA . PHE A 1 158 ? -10.779 -9.933 -0.606 1.00 92.00 158 PHE A CA 1
ATOM 1255 C C . PHE A 1 158 ? -12.214 -9.693 -1.054 1.00 92.00 158 PHE A C 1
ATOM 1257 O O . PHE A 1 158 ? -13.009 -9.199 -0.259 1.00 92.00 158 PHE A O 1
ATOM 1264 N N . GLN A 1 159 ? -12.562 -10.085 -2.278 1.00 91.00 159 GLN A N 1
ATOM 1265 C CA . GLN A 1 159 ? -13.939 -10.033 -2.770 1.00 91.00 159 GLN A CA 1
ATOM 1266 C C . GLN A 1 159 ? -14.797 -11.159 -2.179 1.00 91.00 159 GLN A C 1
ATOM 1268 O O . GLN A 1 159 ? -16.004 -11.006 -2.046 1.00 91.00 159 GLN A O 1
ATOM 1273 N N . LEU A 1 160 ? -14.164 -12.274 -1.797 1.00 89.69 160 LEU A N 1
ATOM 1274 C CA . LEU A 1 160 ? -14.818 -13.443 -1.199 1.00 89.69 160 LEU A CA 1
ATOM 1275 C C . LEU A 1 160 ? -14.929 -13.364 0.333 1.00 89.69 160 LEU A C 1
ATOM 1277 O O . LEU A 1 160 ? -15.586 -14.203 0.949 1.00 89.69 160 LEU A O 1
ATOM 1281 N N . HIS A 1 161 ? -14.264 -12.395 0.964 1.00 91.25 161 HIS A N 1
ATOM 1282 C CA . HIS A 1 161 ? -14.383 -12.155 2.398 1.00 91.25 161 HIS A CA 1
ATOM 1283 C C . HIS A 1 161 ? -15.746 -11.525 2.723 1.00 91.25 161 HIS A C 1
ATOM 1285 O O . HIS A 1 161 ? -16.303 -10.790 1.915 1.00 91.25 161 HIS A O 1
ATOM 1291 N N . SER A 1 162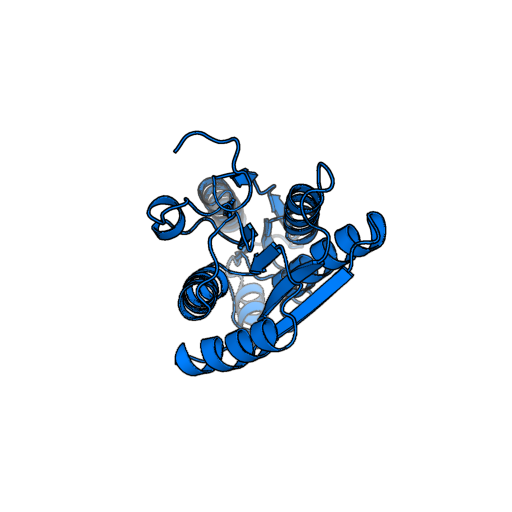 ? -16.270 -11.778 3.923 1.00 89.31 162 SER A N 1
ATOM 1292 C CA . SER A 1 162 ? -17.501 -11.156 4.421 1.00 89.31 162 SER A CA 1
ATOM 1293 C C . SER A 1 162 ? -17.189 -10.376 5.702 1.00 89.31 162 SER A C 1
ATOM 1295 O O . SER A 1 162 ? -16.893 -11.015 6.715 1.00 89.31 162 SER A O 1
ATOM 1297 N N . PRO A 1 163 ? -17.223 -9.029 5.689 1.00 92.50 163 PRO A N 1
ATOM 1298 C CA . PRO A 1 163 ? -17.491 -8.144 4.540 1.00 92.50 163 PRO A CA 1
ATOM 1299 C C . PRO A 1 163 ? -16.374 -8.140 3.484 1.00 92.50 163 PRO A C 1
ATOM 1301 O O . PRO A 1 163 ? -15.214 -8.382 3.826 1.00 92.50 163 PRO A O 1
ATOM 1304 N N . ALA A 1 164 ? -16.684 -7.794 2.229 1.00 95.75 164 ALA A N 1
ATOM 1305 C CA . ALA A 1 164 ? -15.657 -7.695 1.194 1.00 95.75 164 ALA A CA 1
ATOM 1306 C C . ALA A 1 164 ? -14.681 -6.549 1.503 1.00 95.75 164 ALA A C 1
ATOM 1308 O O . ALA A 1 164 ? -15.068 -5.484 1.996 1.00 95.75 164 ALA A O 1
ATOM 1309 N N . VAL A 1 165 ? -13.395 -6.777 1.232 1.00 97.06 165 VAL A N 1
ATOM 1310 C CA . VAL A 1 165 ? -12.323 -5.888 1.691 1.00 97.06 165 VAL A CA 1
ATOM 1311 C C . VAL A 1 165 ? -12.046 -4.778 0.688 1.00 97.06 165 VAL A C 1
ATOM 1313 O O . VAL A 1 165 ? -11.713 -5.048 -0.462 1.00 97.06 165 VAL A O 1
ATOM 1316 N N . THR A 1 166 ? -12.149 -3.525 1.122 1.00 97.56 166 THR A N 1
ATOM 1317 C CA . THR A 1 166 ? -11.742 -2.343 0.360 1.00 97.56 166 THR A CA 1
ATOM 1318 C C . THR A 1 166 ? -10.275 -2.455 -0.030 1.00 97.56 166 THR A C 1
ATOM 1320 O O . THR A 1 166 ? -9.413 -2.707 0.818 1.00 97.56 166 THR A O 1
ATOM 1323 N N . ALA A 1 167 ? -9.978 -2.233 -1.308 1.00 97.75 167 ALA A N 1
ATOM 1324 C CA . ALA A 1 167 ? -8.636 -2.430 -1.836 1.00 97.75 167 ALA A CA 1
ATOM 1325 C C . ALA A 1 167 ? -8.195 -1.310 -2.781 1.00 97.75 167 ALA A C 1
ATOM 1327 O O . ALA A 1 167 ? -8.995 -0.737 -3.516 1.00 97.75 167 ALA A O 1
ATOM 1328 N N . ILE A 1 168 ? -6.896 -1.018 -2.780 1.00 98.19 168 ILE A N 1
ATOM 1329 C CA . ILE A 1 168 ? -6.251 -0.201 -3.810 1.00 98.19 168 ILE A CA 1
ATOM 1330 C C . ILE A 1 168 ? -5.892 -1.137 -4.968 1.00 98.19 168 ILE A C 1
ATOM 1332 O O . ILE A 1 168 ? -4.933 -1.903 -4.875 1.00 98.19 168 ILE A O 1
ATOM 1336 N N . ALA A 1 169 ? -6.658 -1.080 -6.052 1.00 97.06 169 ALA A N 1
ATOM 1337 C CA . ALA A 1 169 ? -6.439 -1.874 -7.250 1.00 97.06 169 ALA A CA 1
ATOM 1338 C C . ALA A 1 169 ? -5.415 -1.209 -8.176 1.00 97.06 169 ALA A C 1
ATOM 1340 O O . ALA A 1 169 ? -5.544 -0.037 -8.549 1.00 97.06 169 ALA A O 1
ATOM 1341 N N . GLN A 1 170 ? -4.400 -1.978 -8.566 1.00 96.06 170 GLN A N 1
ATOM 1342 C CA . GLN A 1 170 ? -3.460 -1.580 -9.608 1.00 96.06 170 GLN A CA 1
ATOM 1343 C C . GLN A 1 170 ? -4.066 -1.844 -10.997 1.00 96.06 170 GLN A C 1
ATOM 1345 O O . GLN A 1 170 ? -4.762 -2.845 -11.174 1.00 96.06 170 GLN A O 1
ATOM 1350 N N . PRO A 1 171 ? -3.790 -0.999 -12.005 1.00 95.88 171 PRO A N 1
ATOM 1351 C CA . PRO A 1 171 ? -4.269 -1.211 -13.366 1.00 95.88 171 PRO A CA 1
ATOM 1352 C C . PRO A 1 171 ? -3.376 -2.228 -14.099 1.00 95.88 171 PRO A C 1
ATOM 1354 O O . PRO A 1 171 ? -2.618 -1.854 -14.991 1.00 95.88 171 PRO A O 1
ATOM 1357 N N . ILE A 1 172 ? -3.438 -3.503 -13.699 1.00 94.25 172 ILE A N 1
ATOM 1358 C CA . ILE A 1 172 ? -2.515 -4.563 -14.153 1.00 94.25 172 ILE A CA 1
ATOM 1359 C C . ILE A 1 172 ? -2.473 -4.675 -15.683 1.00 94.25 172 ILE A C 1
ATOM 1361 O O . ILE A 1 172 ? -1.381 -4.729 -16.244 1.00 94.25 172 ILE A O 1
ATOM 1365 N N . ASP A 1 173 ? -3.626 -4.622 -16.357 1.00 95.38 173 ASP A N 1
ATOM 1366 C CA . ASP A 1 173 ? -3.690 -4.698 -17.824 1.00 95.38 173 ASP A CA 1
ATOM 1367 C C . ASP A 1 173 ? -2.930 -3.541 -18.485 1.00 95.38 173 ASP A C 1
ATOM 1369 O O . ASP A 1 173 ? -2.108 -3.756 -19.369 1.00 95.38 173 ASP A O 1
ATOM 1373 N N . LYS A 1 174 ? -3.108 -2.312 -17.980 1.00 96.62 174 LYS A N 1
ATOM 1374 C CA . LYS A 1 174 ? -2.381 -1.140 -18.493 1.00 96.62 174 LYS A CA 1
ATOM 1375 C C . LYS A 1 174 ? -0.889 -1.220 -18.194 1.00 96.62 174 LYS A C 1
ATOM 1377 O O . LYS A 1 174 ? -0.088 -0.841 -19.036 1.00 96.62 174 LYS A O 1
ATOM 1382 N N . ILE A 1 175 ? -0.504 -1.710 -17.012 1.00 96.38 175 ILE A N 1
ATOM 1383 C CA . ILE A 1 175 ? 0.910 -1.941 -16.683 1.00 96.38 175 ILE A CA 1
ATOM 1384 C C . ILE A 1 175 ? 1.520 -2.905 -17.709 1.00 96.38 175 ILE A C 1
ATOM 1386 O O . ILE A 1 175 ? 2.596 -2.635 -18.237 1.00 96.38 175 ILE A O 1
ATOM 1390 N N . ALA A 1 176 ? 0.831 -4.006 -18.018 1.00 96.12 176 ALA A N 1
ATOM 1391 C CA . ALA A 1 176 ? 1.294 -4.986 -18.994 1.00 96.12 176 ALA A CA 1
ATOM 1392 C C . ALA A 1 176 ? 1.392 -4.397 -20.411 1.00 96.12 176 ALA A C 1
ATOM 1394 O O . ALA A 1 176 ? 2.421 -4.577 -21.067 1.00 96.12 176 ALA A O 1
ATOM 1395 N N . ASP A 1 177 ? 0.370 -3.661 -20.855 1.00 97.25 177 ASP A N 1
ATOM 1396 C CA . ASP A 1 177 ? 0.348 -3.000 -22.163 1.00 97.25 177 ASP A CA 1
ATOM 1397 C C . ASP A 1 177 ? 1.529 -2.035 -22.328 1.00 97.25 177 ASP A C 1
ATOM 1399 O O . ASP A 1 177 ? 2.232 -2.083 -23.342 1.00 97.25 177 ASP A O 1
ATOM 1403 N N . GLU A 1 178 ? 1.803 -1.209 -21.314 1.00 96.94 178 GLU A N 1
ATOM 1404 C CA . GLU A 1 178 ? 2.925 -0.267 -21.338 1.00 96.94 178 GLU A CA 1
ATOM 1405 C C . GLU A 1 178 ? 4.277 -0.990 -21.347 1.00 96.94 178 GLU A C 1
ATOM 1407 O O . GLU A 1 178 ? 5.140 -0.666 -22.162 1.00 96.94 178 GLU A O 1
ATOM 1412 N N . ILE A 1 179 ? 4.454 -2.038 -20.530 1.00 95.62 179 ILE A N 1
ATOM 1413 C CA . ILE A 1 179 ? 5.687 -2.844 -20.538 1.00 95.62 179 ILE A CA 1
ATOM 1414 C C . ILE A 1 179 ? 5.934 -3.433 -21.932 1.00 95.62 179 ILE A C 1
ATOM 1416 O O . ILE A 1 179 ? 7.043 -3.333 -22.462 1.00 95.62 179 ILE A O 1
ATOM 1420 N N . ILE A 1 180 ? 4.914 -4.043 -22.545 1.00 95.12 180 ILE A N 1
ATOM 1421 C CA . ILE A 1 180 ? 5.032 -4.656 -23.875 1.00 95.12 180 ILE A CA 1
ATOM 1422 C C . ILE A 1 180 ? 5.330 -3.586 -24.927 1.00 95.12 180 ILE A C 1
ATOM 1424 O O . ILE A 1 180 ? 6.226 -3.777 -25.752 1.00 95.12 180 ILE A O 1
ATOM 1428 N N . SER A 1 181 ? 4.624 -2.455 -24.884 1.00 94.00 181 SER A N 1
ATOM 1429 C CA . SER A 1 181 ? 4.833 -1.321 -25.787 1.00 94.00 181 SER A CA 1
ATOM 1430 C C . SER A 1 181 ? 6.279 -0.816 -25.727 1.00 94.00 181 SER A C 1
ATOM 1432 O O . SER A 1 181 ? 6.947 -0.714 -26.764 1.00 94.00 181 SER A O 1
ATOM 1434 N N . MET A 1 182 ? 6.811 -0.604 -24.518 1.00 92.94 182 MET A N 1
ATOM 1435 C CA . MET A 1 182 ? 8.197 -0.185 -24.293 1.00 92.94 182 MET A CA 1
ATOM 1436 C C . MET A 1 182 ? 9.197 -1.228 -24.799 1.00 92.94 182 MET A C 1
ATOM 1438 O O . MET A 1 182 ? 10.110 -0.889 -25.556 1.00 92.94 182 MET A O 1
ATOM 1442 N N . MET A 1 183 ? 9.008 -2.512 -24.473 1.00 91.69 183 MET A N 1
ATOM 1443 C CA . MET A 1 183 ? 9.901 -3.571 -24.955 1.00 91.69 183 MET A CA 1
ATOM 1444 C C . MET A 1 183 ? 9.906 -3.674 -26.485 1.00 91.69 183 MET A C 1
ATOM 1446 O O . MET A 1 183 ? 10.971 -3.761 -27.096 1.00 91.69 183 MET A O 1
ATOM 1450 N N . VAL A 1 184 ? 8.735 -3.638 -27.131 1.00 91.62 184 VAL A N 1
ATOM 1451 C CA . VAL A 1 184 ? 8.620 -3.706 -28.597 1.00 91.62 184 VAL A CA 1
ATOM 1452 C C . VAL A 1 184 ? 9.275 -2.490 -29.252 1.00 91.62 184 VAL A C 1
ATOM 1454 O O . VAL A 1 184 ? 9.974 -2.641 -30.257 1.00 91.62 184 VAL A O 1
ATOM 1457 N N . LYS A 1 185 ? 9.095 -1.292 -28.680 1.00 89.25 185 LYS A N 1
ATOM 1458 C CA . LYS A 1 185 ? 9.762 -0.060 -29.127 1.00 89.25 185 LYS A CA 1
ATOM 1459 C C . LYS A 1 185 ? 11.284 -0.207 -29.079 1.00 89.25 185 LYS A C 1
ATOM 1461 O O . LYS A 1 185 ? 11.942 0.145 -30.055 1.00 89.25 185 LYS A O 1
ATOM 1466 N N . ARG A 1 186 ? 11.836 -0.786 -28.006 1.00 87.12 186 ARG A N 1
ATOM 1467 C CA . ARG A 1 186 ? 13.282 -1.039 -27.866 1.00 87.12 186 ARG A CA 1
ATOM 1468 C C . ARG A 1 186 ? 13.805 -2.086 -28.843 1.00 87.12 186 ARG A C 1
ATOM 1470 O O . ARG A 1 186 ? 14.826 -1.855 -29.473 1.00 87.12 186 ARG A O 1
ATOM 1477 N N . LEU A 1 187 ? 13.091 -3.199 -29.017 1.00 87.44 187 LEU A N 1
ATOM 1478 C CA . LEU A 1 187 ? 13.500 -4.286 -29.916 1.00 87.44 187 LEU A CA 1
ATOM 1479 C C . LEU A 1 187 ? 13.520 -3.879 -31.395 1.00 87.44 187 LEU A C 1
ATOM 1481 O O . LEU A 1 187 ? 14.285 -4.432 -32.180 1.00 87.44 187 LEU A O 1
ATOM 1485 N N . ARG A 1 188 ? 12.655 -2.941 -31.796 1.00 86.19 188 ARG A N 1
ATOM 1486 C CA . ARG A 1 188 ? 12.545 -2.486 -33.191 1.00 86.19 188 ARG A CA 1
ATOM 1487 C C . ARG A 1 188 ? 13.542 -1.392 -33.565 1.00 86.19 188 ARG A C 1
ATOM 1489 O O . ARG A 1 188 ? 13.712 -1.127 -34.753 1.00 86.19 188 ARG A O 1
ATOM 1496 N N . GLN A 1 189 ? 14.160 -0.730 -32.591 1.00 73.69 189 GLN A N 1
ATOM 1497 C CA . GLN A 1 189 ? 15.099 0.356 -32.845 1.00 73.69 189 GLN A CA 1
ATOM 1498 C C . GLN A 1 189 ? 16.539 -0.176 -32.818 1.00 73.69 189 GLN A C 1
ATOM 1500 O O . GLN A 1 189 ? 16.905 -0.880 -31.878 1.00 73.69 189 GLN A O 1
ATOM 1505 N N . PRO A 1 190 ? 17.388 0.168 -33.806 1.00 66.62 190 PRO A N 1
ATOM 1506 C CA . PRO A 1 190 ? 18.829 0.007 -33.654 1.00 66.62 190 PRO A CA 1
ATOM 1507 C C . PRO A 1 190 ? 19.270 0.745 -32.389 1.00 66.62 190 PRO A C 1
ATOM 1509 O O . PRO A 1 190 ? 18.774 1.849 -32.153 1.00 66.62 190 PRO A O 1
ATOM 1512 N N . LEU A 1 191 ? 20.187 0.161 -31.607 1.00 65.44 191 LEU A N 1
ATOM 1513 C CA . LEU A 1 191 ? 20.701 0.780 -30.381 1.00 65.44 191 LEU A CA 1
ATOM 1514 C C . LEU A 1 191 ? 21.077 2.246 -30.664 1.00 65.44 191 LEU A C 1
ATOM 1516 O O . LEU A 1 191 ? 22.002 2.501 -31.448 1.00 65.44 191 LEU A O 1
ATOM 1520 N N . PRO A 1 192 ? 20.340 3.223 -30.107 1.00 65.62 192 PRO A N 1
ATOM 1521 C CA . PRO A 1 192 ? 20.612 4.619 -30.388 1.00 65.62 192 PRO A CA 1
ATOM 1522 C C . PRO A 1 192 ? 21.957 5.003 -29.765 1.00 65.62 192 PRO A C 1
ATOM 1524 O O . PRO A 1 192 ? 22.352 4.469 -28.731 1.00 65.62 192 PRO A O 1
ATOM 1527 N N . LYS A 1 193 ? 22.653 5.987 -30.354 1.00 62.59 193 LYS A N 1
ATOM 1528 C CA . LYS A 1 193 ? 23.894 6.536 -29.768 1.00 62.59 193 LYS A CA 1
ATOM 1529 C C . LYS A 1 193 ? 23.688 7.093 -28.350 1.00 62.59 193 LYS A C 1
ATOM 1531 O O . LYS A 1 193 ? 24.655 7.216 -27.609 1.00 62.59 193 LYS A O 1
ATOM 1536 N N . ILE A 1 194 ? 22.450 7.456 -28.004 1.00 69.38 194 ILE A N 1
ATOM 1537 C CA . ILE A 1 194 ? 22.025 7.903 -26.676 1.00 69.38 194 ILE A CA 1
ATOM 1538 C C . ILE A 1 194 ? 20.732 7.162 -26.335 1.00 69.38 194 ILE A C 1
ATOM 1540 O O . ILE A 1 194 ? 19.735 7.306 -27.044 1.00 69.38 194 ILE A O 1
ATOM 1544 N N . ILE A 1 195 ? 20.740 6.389 -25.251 1.00 73.06 195 ILE A N 1
ATOM 1545 C CA . ILE A 1 195 ? 19.546 5.722 -24.729 1.00 73.06 195 ILE A CA 1
ATOM 1546 C C . ILE A 1 195 ? 18.843 6.703 -23.784 1.00 73.06 195 ILE A C 1
ATOM 1548 O O . ILE A 1 195 ? 19.391 7.069 -22.749 1.00 73.06 195 ILE A O 1
ATOM 1552 N N . GLN A 1 196 ? 17.645 7.159 -24.154 1.00 80.56 196 GLN A N 1
ATOM 1553 C CA . GLN A 1 196 ? 16.745 7.869 -23.240 1.00 80.56 196 GLN A CA 1
ATOM 1554 C C . GLN A 1 196 ? 15.797 6.860 -22.614 1.00 80.56 196 GLN A C 1
ATOM 1556 O O . GLN A 1 196 ? 15.163 6.125 -23.369 1.00 80.56 196 GLN A O 1
ATOM 1561 N N . PHE A 1 197 ? 15.720 6.823 -21.287 1.00 87.12 197 PHE A N 1
ATOM 1562 C CA . PHE A 1 197 ? 14.799 5.973 -20.533 1.00 87.12 197 PHE A CA 1
ATOM 1563 C C . PHE A 1 197 ? 13.515 6.723 -20.185 1.00 87.12 197 PHE A C 1
ATOM 1565 O O . PHE A 1 197 ? 13.533 7.946 -20.032 1.00 87.12 197 PHE A O 1
ATOM 1572 N N . GLU A 1 198 ? 12.413 5.987 -20.101 1.00 90.00 198 GLU A N 1
ATOM 1573 C CA . GLU A 1 198 ? 11.076 6.522 -19.851 1.00 90.00 198 GLU A CA 1
ATOM 1574 C C . GLU A 1 198 ? 10.488 5.930 -18.562 1.00 90.00 198 GLU A C 1
ATOM 1576 O O . GLU A 1 198 ? 10.531 4.719 -18.352 1.00 90.00 198 GLU A O 1
ATOM 1581 N N . ASP A 1 199 ? 9.889 6.793 -17.738 1.00 93.00 199 ASP A N 1
ATOM 1582 C CA . ASP A 1 199 ? 9.132 6.406 -16.547 1.00 93.00 199 ASP A CA 1
ATOM 1583 C C . ASP A 1 199 ? 7.639 6.634 -16.804 1.00 93.00 199 ASP A C 1
ATOM 1585 O O . ASP A 1 199 ? 7.200 7.762 -17.049 1.00 93.00 199 ASP A O 1
ATOM 1589 N N . ILE A 1 200 ? 6.841 5.573 -16.707 1.00 95.50 200 ILE A N 1
ATOM 1590 C CA . ILE A 1 200 ? 5.384 5.621 -16.825 1.00 95.50 200 ILE A CA 1
ATOM 1591 C C . ILE A 1 200 ? 4.773 5.315 -15.459 1.00 95.50 200 ILE A C 1
ATOM 1593 O O . ILE A 1 200 ? 4.909 4.214 -14.926 1.00 95.50 200 ILE A O 1
ATOM 1597 N N . ILE A 1 201 ? 4.074 6.299 -14.889 1.00 96.81 201 ILE A N 1
ATOM 1598 C CA . ILE A 1 201 ? 3.375 6.173 -13.607 1.00 96.81 201 ILE A CA 1
ATOM 1599 C C . ILE A 1 201 ? 1.869 6.167 -13.852 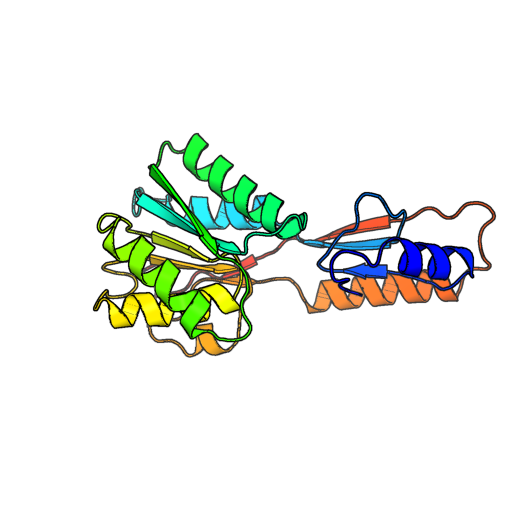1.00 96.81 201 ILE A C 1
ATOM 1601 O O . ILE A 1 201 ? 1.291 7.158 -14.298 1.00 96.81 201 ILE A O 1
ATOM 1605 N N . LEU A 1 202 ? 1.231 5.041 -13.545 1.00 96.62 202 LEU A N 1
ATOM 1606 C CA . LEU A 1 202 ? -0.193 4.825 -13.763 1.00 96.62 202 LEU A CA 1
ATOM 1607 C C . LEU A 1 202 ? -1.005 5.086 -12.480 1.00 96.62 202 LEU A C 1
ATOM 1609 O O . LEU A 1 202 ? -0.555 4.765 -11.373 1.00 96.62 202 LEU A O 1
ATOM 1613 N N . PRO A 1 203 ? -2.222 5.649 -12.593 1.00 95.81 203 PRO A N 1
ATOM 1614 C CA . PRO A 1 203 ? -3.097 5.839 -11.445 1.00 95.81 203 PRO A CA 1
ATOM 1615 C C . PRO A 1 203 ? -3.687 4.502 -10.979 1.00 95.81 203 PRO A C 1
ATOM 1617 O O . PRO A 1 203 ? -4.091 3.671 -11.792 1.00 95.81 203 PRO A O 1
ATOM 1620 N N . THR A 1 204 ? -3.786 4.316 -9.664 1.00 97.19 204 THR A N 1
ATOM 1621 C CA . THR A 1 204 ? -4.551 3.215 -9.057 1.00 97.19 204 THR A CA 1
ATOM 1622 C C . THR A 1 204 ? -6.011 3.611 -8.851 1.00 97.19 204 THR A C 1
ATOM 1624 O O . THR A 1 204 ? -6.377 4.786 -8.947 1.00 97.19 204 THR A O 1
ATOM 1627 N N . GLN A 1 205 ? -6.850 2.628 -8.534 1.00 97.19 205 GLN A N 1
ATOM 1628 C CA . GLN A 1 205 ? -8.241 2.849 -8.156 1.00 97.19 205 GLN A CA 1
ATOM 1629 C C . GLN A 1 205 ? -8.492 2.353 -6.732 1.00 97.19 205 GLN A C 1
ATOM 1631 O O . GLN A 1 205 ? -8.156 1.222 -6.396 1.00 97.19 205 GLN A O 1
ATOM 1636 N N . LEU A 1 206 ? -9.127 3.175 -5.893 1.00 97.19 206 LEU A N 1
ATOM 1637 C CA . LEU A 1 206 ? -9.639 2.718 -4.603 1.00 97.19 206 LEU A CA 1
ATOM 1638 C C . LEU A 1 206 ? -11.010 2.063 -4.812 1.00 97.19 206 LEU A C 1
ATOM 1640 O O . LEU A 1 206 ? -11.999 2.747 -5.076 1.00 97.19 206 LEU A O 1
ATOM 1644 N N . LEU A 1 207 ? -11.062 0.741 -4.701 1.00 96.00 207 LEU A N 1
ATOM 1645 C CA . LEU A 1 207 ? -12.289 -0.045 -4.758 1.00 96.00 207 LEU A CA 1
ATOM 1646 C C . LEU A 1 207 ? -12.895 -0.109 -3.356 1.00 96.00 207 LEU A C 1
ATOM 1648 O O . LEU A 1 207 ? -12.516 -0.960 -2.552 1.00 96.00 207 LEU A O 1
ATOM 1652 N N . ILE A 1 208 ? -13.798 0.825 -3.053 1.00 95.31 208 ILE A N 1
ATOM 1653 C CA . ILE A 1 208 ? -14.490 0.897 -1.760 1.00 95.31 208 ILE A CA 1
ATOM 1654 C C . ILE A 1 208 ? -15.498 -0.251 -1.658 1.00 95.31 208 ILE A C 1
ATOM 1656 O O . ILE A 1 208 ? -16.329 -0.438 -2.546 1.00 95.31 208 ILE A O 1
ATOM 1660 N N . ARG A 1 209 ? -15.411 -1.004 -0.562 1.00 95.31 209 ARG A N 1
ATOM 1661 C CA . ARG A 1 209 ? -16.268 -2.138 -0.204 1.00 95.31 209 ARG A CA 1
ATOM 1662 C C . ARG A 1 209 ? -16.687 -2.042 1.268 1.00 95.31 209 ARG A C 1
ATOM 1664 O O . ARG A 1 209 ? -16.364 -1.074 1.962 1.00 95.31 209 ARG A O 1
ATOM 1671 N N . GLN A 1 210 ? -17.411 -3.050 1.743 1.00 94.75 210 GLN A N 1
ATOM 1672 C CA . GLN A 1 210 ? -18.051 -3.031 3.054 1.00 94.75 210 GLN A CA 1
ATOM 1673 C C . GLN A 1 210 ? -17.042 -2.994 4.215 1.00 94.75 210 GLN A C 1
ATOM 1675 O O . GLN A 1 210 ? -17.363 -2.476 5.276 1.00 94.75 210 GLN A O 1
ATOM 1680 N N . SER A 1 211 ? -15.789 -3.437 4.034 1.00 95.62 211 SER A N 1
ATOM 1681 C CA . SER A 1 211 ? -14.790 -3.390 5.115 1.00 95.62 211 SER A CA 1
ATOM 1682 C C . SER A 1 211 ? -14.331 -1.990 5.527 1.00 95.62 211 SER A C 1
ATOM 1684 O O . SER A 1 211 ? -13.580 -1.866 6.491 1.00 95.62 211 SER A O 1
ATOM 1686 N N . SER A 1 212 ? -14.713 -0.940 4.802 1.00 93.38 212 SER A N 1
ATOM 1687 C CA . SER A 1 212 ? -14.457 0.445 5.213 1.00 93.38 212 SER A CA 1
ATOM 1688 C C . SER A 1 212 ? -15.628 1.386 4.931 1.00 93.38 212 SER A C 1
ATOM 1690 O O . SER A 1 212 ? -15.457 2.605 4.987 1.00 93.38 212 SER A O 1
ATOM 1692 N N . ASN A 1 213 ? -16.802 0.832 4.615 1.00 86.81 213 ASN A N 1
ATOM 1693 C CA . ASN A 1 213 ? -18.036 1.574 4.393 1.00 86.81 213 ASN A CA 1
ATOM 1694 C C . ASN A 1 213 ? -19.269 0.688 4.671 1.00 86.81 213 ASN A C 1
ATOM 1696 O O . ASN A 1 213 ? -19.632 -0.148 3.849 1.00 86.81 213 ASN A O 1
ATOM 1700 N N . GLU A 1 214 ? -19.913 0.900 5.819 1.00 73.19 214 GLU A N 1
ATOM 1701 C CA . GLU A 1 214 ? -21.093 0.148 6.297 1.00 73.19 214 GLU A CA 1
ATOM 1702 C C . GLU A 1 214 ? -22.364 0.450 5.503 1.00 73.19 214 GLU A C 1
ATOM 1704 O O . GLU A 1 214 ? -23.285 -0.359 5.494 1.00 73.19 214 GLU A O 1
ATOM 1709 N N . ASP A 1 215 ? -22.406 1.591 4.809 1.00 77.81 215 ASP A N 1
ATOM 1710 C CA . ASP A 1 215 ? -23.587 2.032 4.063 1.00 77.81 215 ASP A CA 1
ATOM 1711 C C . ASP A 1 215 ? -23.723 1.322 2.703 1.00 77.81 215 ASP A C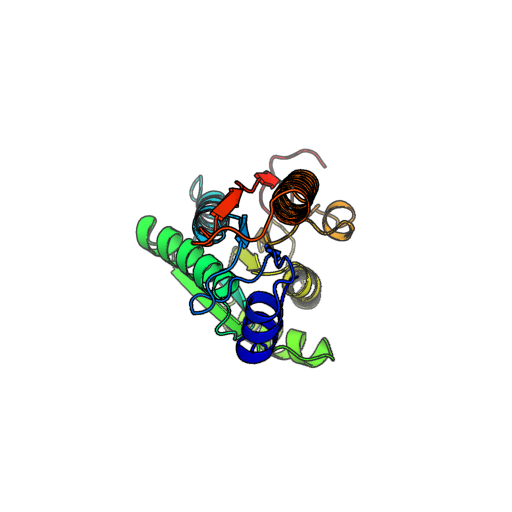 1
ATOM 1713 O O . ASP A 1 215 ? -24.693 1.538 1.971 1.00 77.81 215 ASP A O 1
ATOM 1717 N N . LEU A 1 216 ? -22.745 0.490 2.327 1.00 74.12 216 LEU A N 1
ATOM 1718 C CA . LEU A 1 216 ? -22.803 -0.300 1.103 1.00 74.12 216 LEU A CA 1
ATOM 1719 C C . LEU A 1 216 ? -23.657 -1.562 1.312 1.00 74.12 216 LEU A C 1
ATOM 1721 O O . LEU A 1 216 ? -23.458 -2.275 2.296 1.00 74.12 216 LEU A O 1
ATOM 1725 N N . PRO A 1 217 ? -24.572 -1.886 0.377 1.00 60.72 217 PRO A N 1
ATOM 1726 C CA . PRO A 1 217 ? -25.350 -3.117 0.455 1.00 60.72 217 PRO A CA 1
ATOM 1727 C C . PRO A 1 217 ? -24.427 -4.343 0.443 1.00 60.72 217 PRO A C 1
ATOM 1729 O O . PRO A 1 217 ? -23.388 -4.336 -0.223 1.00 60.72 217 PRO A O 1
ATOM 1732 N N . ALA A 1 218 ? -24.808 -5.371 1.206 1.00 58.41 218 ALA A N 1
ATOM 1733 C CA . ALA A 1 218 ? -24.123 -6.663 1.252 1.00 58.41 218 ALA A CA 1
ATOM 1734 C C . ALA A 1 218 ? -24.183 -7.392 -0.097 1.00 58.41 218 ALA A C 1
ATOM 1736 O O . ALA A 1 218 ? -25.259 -7.353 -0.741 1.00 58.41 218 ALA A O 1
#

Nearest PDB structures (foldseek):
  3c3k-assembly1_A  TM=8.945E-01  e=9.106E-15  Actinobacillus succinogenes 130Z
  3c3k-assembly1_B  TM=8.814E-01  e=6.739E-15  Actinobacillus succinogenes 130Z
  3d8u-assembly1_B  TM=7.961E-01  e=9.967E-13  Vibrio parahaemolyticus
  3d8u-assembly1_A  TM=8.294E-01  e=1.307E-10  Vibrio parahaemolyticus
  3gyb-assembly1_A  TM=7.366E-01  e=6.252E-10  Corynebacterium glutamicum

Secondary structure (DSSP, 8-state):
--PPTT-HHHHHHHHHTT---EEESS--TTS--EEEEE-HHHHHHHHHHHHHGGG--SEEEEEEE----HHHHHHHHHHHHHHHHHTPEEEEEEE---SSHHHHHHHHHHHHHH-TT--EEEESSHHHHHHHHHHHHHTT--TTTT-EEEEES--HHHHHSSSPPEEEE--HHHHHHHHHHHHHHHHHS---SS----EEEEPPEEE--GGG-TTS--

pLDDT: mean 92.55, std 8.04, range [58.41, 98.88]

Foldseek 3Di:
DADDPPCQVVQLVCVVVLAQDEYECFDDPVHQHAYEYAQLLCLLLVVLCLLPPPNNFQQEEEEEEPDPTPSRVSNVNSNVVNCVVSVGHYHYHYAHDDPDLVSVLVSLLVSCVVPVRHLEYEYAAVSNQVSNVVSCVVVVHDFNPSYAYEYEDDDVVQCVDVQRHWYFHDPVVVSVVVVVVSNVVSVPDDDDPDDHYHYHYDYIDTRDTCRSPVPDDD